Protein AF-A0A3P8W842-F1 (afdb_monomer)

InterPro domains:
  IPR051689 Sterol desaturase/TMEM195-like [PTHR21624] (5-132)
  IPR056853 Alkylglycerol monooxygenase, C-terminal [PF24858] (209-295)

pLDDT: mean 76.66, std 13.04, range [36.16, 93.06]

Foldseek 3Di:
DPQDPVRLVCVVVVNDDCVRQDDPDPVPHDPVVVSCVVVVVVVVVVQQVVCCVPPVDGPAALLRVLLVVLLVLQLCLVCLVVVVVVVVVVVVCCVPPDDDDDDPPDPVVVVCVVVVVVVVVVVVVCVCVQFVVVPPSPSDAVVVVVVVVVLVVVLCVVLVVDPDPVQSVLSRRAASQDDVPADRNHDPVPDDDDPVPDDDDADDDDPVLSVLLVVLSVQLVVLSVVCVVCVVPDDPVLNVLNSVLSNLSSVLSNCSRVLHLCSLVSLLVSLVSVVVCVVVVSDDGPCPPVSNVSSVVSNVCSVVCNVVSVPPD

Nearest PDB structures (foldseek):
  3kaw-assembly1_A  TM=6.710E-01  e=2.078E+00  Pseudomonas aeruginosa
  3kav-assembly1_A  TM=6.683E-01  e=1.982E+00  Pseudomonas aeruginosa
  4zsv-assembly1_A  TM=6.771E-01  e=4.033E+00  Aquifex aeolicus VF5
  4zsz-assembly1_A  TM=6.652E-01  e=5.111E+00  Aquifex aeolicus VF5
  4zsx-assembly1_B  TM=5.146E-01  e=6.792E+00  Aquifex aeolicus VF5

Solvent-accessible surface area (backbone atoms only — not comparable to full-atom values): 18352 Å² total; per-residue (Å²): 130,87,75,52,70,70,57,53,57,31,50,77,71,70,66,62,52,70,84,80,73,61,65,95,48,76,89,69,53,73,64,60,69,71,67,45,47,64,55,53,54,48,52,52,52,46,52,45,51,53,22,34,75,73,70,73,41,70,75,64,53,70,69,56,52,53,50,53,53,46,46,56,54,37,41,51,54,58,56,67,57,48,51,56,51,51,52,51,50,48,52,55,44,48,80,75,62,63,86,73,88,72,60,88,87,40,70,64,46,54,53,50,48,51,53,50,51,52,52,51,49,50,49,54,53,48,50,35,69,69,30,61,50,81,64,80,68,71,54,56,35,73,67,55,49,49,50,47,50,52,50,51,51,48,49,50,59,52,30,69,71,46,86,52,68,70,57,29,56,45,54,68,45,29,26,95,63,43,49,96,93,52,52,61,71,23,66,74,85,78,54,84,76,86,78,85,74,77,76,80,92,77,80,89,77,56,68,70,58,51,53,52,48,52,54,54,48,53,53,48,50,50,52,51,53,51,47,69,74,40,56,88,80,51,55,71,68,56,52,52,50,50,52,51,48,48,54,44,44,55,46,25,48,50,28,53,67,66,68,42,90,62,19,53,63,43,40,46,52,42,44,53,52,50,54,52,38,40,74,71,64,73,50,82,60,98,49,63,84,56,47,59,56,52,45,55,49,46,47,52,53,38,64,59,38,50,70,58,58,71,71,76,116

Secondary structure (DSSP, 8-state):
-PPPHHHHHHHHTT---HHHH--SSGGGS--HHHHHHHHHHHHHHHHHHHHHHHHSS-SS-HHHHHHHHHHHHHHHHHHHHHHHHHHHHHHHHHHHH---PPPTT-HHHHHHHHHHHHHHHHHHHHHHHHSS-TT-S----HHHHHHHHHHHHHHHHHHTT-SSHHHHHHHHHS-TT--TTS-TT--GGGSPP--S-PPP------HHHHHHHHHHHHHHHHHHHHHHHHTTTS-HHHHHHHHHHHHHHHHHHHHHHTT-TTHHHHHHHHHHHHHHHHHTT----S-HHHHHHHHHHHHHHHHHHHHHHTT--

Sequence (313 aa):
MLSSVPTGIRSLFFMLTPNESSFKTVEEVPEYVHQATPYFAGLILLEVLVGLLKSGELVVPISDGITSLSMGIVSKLPFLLIKSLELTAYVFVWDRYHLVELPWDSAWTWWFTFLGVDLGYYWVHRFSHGTNYTHYSIIVSTRELITSIHYYRHLWKRSRTYKAFGNKILTFLNGPSWTPGKPRLGDHTANPKVTGKEVAYNPSWSLFLQVYVVLHFLLVLGTYVHLFETKMMVSQLTVLGMIGYILLTLTSLGFIIDQRPSAAMLEMLRCVVMMTLQNFGHVKSPLPSLTVPMEGGSTILWSIGQHIWTHRS

Structure (mmCIF, N/CA/C/O backbone):
data_AF-A0A3P8W842-F1
#
_entry.id   AF-A0A3P8W842-F1
#
loop_
_atom_site.group_PDB
_atom_site.id
_atom_site.type_symbol
_atom_site.label_atom_id
_atom_site.label_alt_id
_atom_site.label_comp_id
_atom_site.label_asym_id
_atom_site.label_entity_id
_atom_site.label_seq_id
_atom_site.pdbx_PDB_ins_code
_atom_site.Cartn_x
_atom_site.Cartn_y
_atom_site.Cartn_z
_atom_site.occupancy
_atom_site.B_iso_or_equiv
_atom_site.auth_seq_id
_atom_site.auth_comp_id
_atom_site.auth_asym_id
_atom_site.auth_atom_id
_atom_site.pdbx_PDB_model_num
ATOM 1 N N . MET A 1 1 ? -9.613 -11.783 27.093 1.00 41.12 1 MET A N 1
ATOM 2 C CA . MET A 1 1 ? -8.926 -13.048 27.445 1.00 41.12 1 MET A CA 1
ATOM 3 C C . MET A 1 1 ? -7.696 -13.194 26.562 1.00 41.12 1 MET A C 1
ATOM 5 O O . MET A 1 1 ? -7.829 -13.046 25.355 1.00 41.12 1 MET A O 1
ATOM 9 N N . LEU A 1 2 ? -6.516 -13.448 27.133 1.00 45.06 2 LEU A N 1
ATOM 10 C CA . LEU A 1 2 ? -5.338 -13.836 26.348 1.00 45.06 2 LEU A CA 1
ATOM 11 C C . LEU A 1 2 ? -5.619 -15.210 25.726 1.00 45.06 2 LEU A C 1
ATOM 13 O O . LEU A 1 2 ? -5.831 -16.179 26.452 1.00 45.06 2 LEU A O 1
ATOM 17 N N . SER A 1 3 ? -5.679 -15.287 24.396 1.00 59.47 3 SER A N 1
ATOM 18 C CA . SER A 1 3 ? -5.802 -16.558 23.680 1.00 59.47 3 SER A CA 1
ATOM 19 C C . SER A 1 3 ? -4.644 -17.468 24.086 1.00 59.47 3 SER A C 1
ATOM 21 O O . SER A 1 3 ? -3.483 -17.074 23.954 1.00 59.47 3 SER A O 1
ATOM 23 N N . SER A 1 4 ? -4.937 -18.675 24.572 1.00 71.50 4 SER A N 1
ATOM 24 C CA . SER A 1 4 ? -3.883 -19.647 24.859 1.00 71.50 4 SER A CA 1
ATOM 25 C C . SER A 1 4 ? -3.109 -19.966 23.570 1.00 71.50 4 SER A C 1
ATOM 27 O O . SER A 1 4 ? -3.704 -20.009 22.490 1.00 71.50 4 SER A O 1
ATOM 29 N N . VAL A 1 5 ? -1.790 -20.180 23.658 1.00 72.00 5 VAL A N 1
ATOM 30 C CA . VAL A 1 5 ? -0.946 -20.535 22.496 1.00 72.00 5 VAL A CA 1
ATOM 31 C C . VAL A 1 5 ? -1.541 -21.699 21.676 1.00 72.00 5 VAL A C 1
ATOM 33 O O . VAL A 1 5 ? -1.597 -21.585 20.451 1.00 72.00 5 VAL A O 1
ATOM 36 N N . PRO A 1 6 ? -2.090 -22.769 22.294 1.00 80.94 6 PRO A N 1
ATOM 37 C CA . PRO A 1 6 ? -2.785 -23.824 21.552 1.00 80.94 6 PRO A CA 1
ATOM 38 C C . PRO A 1 6 ? -3.988 -23.330 20.738 1.00 80.94 6 PRO A C 1
ATOM 40 O O . PRO A 1 6 ? -4.183 -23.763 19.604 1.00 80.94 6 PRO A O 1
ATOM 43 N N . THR A 1 7 ? -4.791 -22.413 21.286 1.00 81.06 7 THR A N 1
ATOM 44 C CA . THR A 1 7 ? -5.946 -21.826 20.586 1.00 81.06 7 THR A CA 1
ATOM 45 C C . THR A 1 7 ? -5.499 -21.005 19.379 1.00 81.06 7 THR A C 1
ATOM 47 O O . THR A 1 7 ? -6.085 -21.132 18.307 1.00 81.06 7 THR A O 1
ATOM 50 N N . GLY A 1 8 ? -4.445 -20.198 19.528 1.00 82.75 8 GLY A N 1
ATOM 51 C CA . GLY A 1 8 ? -3.919 -19.385 18.431 1.00 82.75 8 GLY A CA 1
ATOM 52 C C . GLY A 1 8 ? -3.278 -20.214 17.315 1.00 82.75 8 GLY A C 1
ATOM 53 O O . GLY A 1 8 ? -3.465 -19.907 16.147 1.00 82.75 8 GLY A O 1
ATOM 54 N N . ILE A 1 9 ? -2.603 -21.323 17.630 1.00 84.00 9 ILE A N 1
ATOM 55 C CA . ILE A 1 9 ? -2.094 -22.235 16.588 1.00 84.00 9 ILE A CA 1
ATOM 56 C C . ILE A 1 9 ? -3.253 -22.916 15.852 1.00 84.00 9 ILE A C 1
ATOM 58 O O . ILE A 1 9 ? -3.255 -22.983 14.626 1.00 84.00 9 ILE A O 1
ATOM 62 N N . ARG A 1 10 ? -4.270 -23.392 16.580 1.00 88.50 10 ARG A N 1
ATOM 63 C CA . ARG A 1 10 ? -5.462 -24.008 15.975 1.00 88.50 10 ARG A CA 1
ATOM 64 C C . ARG A 1 10 ? -6.211 -23.040 15.063 1.00 88.50 10 ARG A C 1
ATOM 66 O O . ARG A 1 10 ? -6.725 -23.468 14.032 1.00 88.50 10 ARG A O 1
ATOM 73 N N . SER A 1 11 ? -6.262 -21.754 15.410 1.00 84.69 11 SER A N 1
ATOM 74 C CA . SER A 1 11 ? -6.938 -20.745 14.591 1.00 84.69 11 SER A CA 1
ATOM 75 C C . SER A 1 11 ? -6.268 -20.547 13.229 1.00 84.69 11 SER A C 1
ATOM 77 O O . SER A 1 11 ? -6.981 -20.413 12.237 1.00 84.69 11 SER A O 1
ATOM 79 N N . LEU A 1 12 ? -4.933 -20.640 13.146 1.00 83.62 12 LEU A N 1
ATOM 80 C CA . LEU A 1 12 ? -4.191 -20.561 11.876 1.00 83.62 12 LEU A CA 1
ATOM 81 C C . LEU A 1 12 ? -4.597 -21.654 10.881 1.00 83.62 12 LEU A C 1
ATOM 83 O O . LEU A 1 12 ? -4.605 -21.420 9.676 1.00 83.62 12 LEU A O 1
ATOM 87 N N . PHE A 1 13 ? -4.942 -22.841 11.382 1.00 87.31 13 PHE A N 1
ATOM 88 C CA . PHE A 1 13 ? -5.330 -23.995 10.569 1.00 87.31 13 PHE A CA 1
ATOM 89 C C . PHE A 1 13 ? -6.847 -24.195 10.488 1.00 87.31 13 PHE A C 1
ATOM 91 O O . PHE A 1 13 ? -7.298 -25.280 10.127 1.00 87.31 13 PHE A O 1
ATOM 98 N N . PHE A 1 14 ? -7.640 -23.177 10.840 1.00 84.44 14 PHE A N 1
ATOM 99 C CA . PHE A 1 14 ? -9.106 -23.253 10.856 1.00 84.44 14 PHE A CA 1
ATOM 100 C C . PHE A 1 14 ? -9.655 -24.406 11.725 1.00 84.44 14 PHE A C 1
ATOM 102 O O . PHE A 1 14 ? -10.720 -24.951 11.457 1.00 84.44 14 PHE A O 1
ATOM 109 N N . MET A 1 15 ? -8.943 -24.777 12.796 1.00 87.00 15 MET A N 1
ATOM 110 C CA . MET A 1 15 ? -9.302 -25.875 13.710 1.00 87.00 15 MET A CA 1
ATOM 111 C C . MET A 1 15 ? -10.080 -25.404 14.953 1.00 87.00 15 MET A C 1
ATOM 113 O O . MET A 1 15 ? -10.095 -26.091 15.982 1.00 87.00 15 MET A O 1
ATOM 117 N N . LEU A 1 16 ? -10.687 -24.217 14.905 1.00 86.00 16 LEU A N 1
ATOM 118 C CA . LEU A 1 16 ? -11.561 -23.717 15.967 1.00 86.00 16 LEU A CA 1
ATOM 119 C C . LEU A 1 16 ? -12.997 -24.168 15.728 1.00 86.00 16 LEU A C 1
ATOM 121 O O . LEU A 1 16 ? -13.499 -24.136 14.607 1.00 86.00 16 LEU A O 1
ATOM 125 N N . THR A 1 17 ? -13.671 -24.571 16.798 1.00 85.44 17 THR A N 1
ATOM 126 C CA . THR A 1 17 ? -15.093 -24.908 16.732 1.00 85.44 17 THR A CA 1
ATOM 127 C C . THR A 1 17 ? -15.953 -23.636 16.715 1.00 85.44 17 THR A C 1
ATOM 129 O O . THR A 1 17 ? -15.520 -22.589 17.213 1.00 85.44 17 THR A O 1
ATOM 132 N N . PRO A 1 18 ? -17.199 -23.693 16.203 1.00 81.75 18 PRO A N 1
ATOM 133 C CA . PRO A 1 18 ? -18.116 -22.551 16.245 1.00 81.75 18 PRO A CA 1
ATOM 134 C C . PRO A 1 18 ? -18.347 -22.021 17.665 1.00 81.75 18 PRO A C 1
ATOM 136 O O . PRO A 1 18 ? -18.453 -20.816 17.860 1.00 81.75 18 PRO A O 1
ATOM 139 N N . ASN A 1 19 ? -18.350 -22.902 18.670 1.00 83.12 19 ASN A N 1
ATOM 140 C CA . ASN A 1 19 ? -18.532 -22.523 20.072 1.00 83.12 19 ASN A CA 1
ATOM 141 C C . ASN A 1 19 ? -17.338 -21.734 20.649 1.00 83.12 19 ASN A C 1
ATOM 143 O O . ASN A 1 19 ? -17.503 -20.979 21.597 1.00 83.12 19 ASN A O 1
ATOM 147 N N . GLU A 1 20 ? -16.137 -21.894 20.081 1.00 81.31 20 GLU A N 1
ATOM 148 C CA . GLU A 1 20 ? -14.923 -21.160 20.482 1.00 81.31 20 GLU A CA 1
ATOM 149 C C . GLU A 1 20 ? -14.740 -19.834 19.720 1.00 81.31 20 GLU A C 1
ATOM 151 O O . GLU A 1 20 ? -13.890 -19.030 20.094 1.00 81.31 20 GLU A O 1
ATOM 156 N N . SER A 1 21 ? -15.489 -19.622 18.633 1.00 80.19 21 SER A N 1
ATOM 157 C CA . SER A 1 21 ? -15.318 -18.491 17.703 1.00 80.19 21 SER A CA 1
ATOM 158 C C . SER A 1 21 ? -16.564 -17.611 17.544 1.00 80.19 21 SER A C 1
ATOM 160 O O . SER A 1 21 ? -16.504 -16.587 16.864 1.00 80.19 21 SER A O 1
ATOM 162 N N . SER A 1 22 ? -17.676 -17.981 18.185 1.00 82.06 22 SER A N 1
ATOM 163 C CA . SER A 1 22 ? -18.921 -17.209 18.196 1.00 82.06 22 SER A CA 1
ATOM 164 C C . SER A 1 22 ? -19.063 -16.448 19.510 1.00 82.06 22 SER A C 1
ATOM 166 O O . SER A 1 22 ? -18.959 -17.036 20.585 1.00 82.06 22 SER A O 1
ATOM 168 N N . PHE A 1 23 ? -19.349 -15.152 19.419 1.00 83.94 23 PHE A N 1
ATOM 169 C CA . PHE A 1 23 ? -19.493 -14.250 20.564 1.00 83.94 23 PHE A CA 1
ATOM 170 C C . PHE A 1 23 ? -20.886 -13.628 20.568 1.00 83.94 23 PHE A C 1
ATOM 172 O O . PHE A 1 23 ? -21.487 -13.454 19.504 1.00 83.94 23 PHE A O 1
ATOM 179 N N . LYS A 1 24 ? -21.420 -13.322 21.755 1.00 80.62 24 LYS A N 1
ATOM 180 C CA . LYS A 1 24 ? -22.773 -12.755 21.871 1.00 80.62 24 LYS A CA 1
ATOM 181 C C . LYS A 1 24 ? -22.782 -11.250 21.651 1.00 80.62 24 LYS A C 1
ATOM 183 O O . LYS A 1 24 ? -23.764 -10.733 21.125 1.00 80.62 24 LYS A O 1
ATOM 188 N N . THR A 1 25 ? -21.717 -10.560 22.044 1.00 83.06 25 THR A N 1
ATOM 189 C CA . THR A 1 25 ? -21.588 -9.110 21.876 1.00 83.06 25 THR A CA 1
ATOM 190 C C . THR A 1 25 ? -20.287 -8.752 21.161 1.00 83.06 25 THR A C 1
ATOM 192 O O . THR A 1 25 ? -19.345 -9.544 21.117 1.00 83.06 25 THR A O 1
ATOM 195 N N . VAL A 1 26 ? -20.237 -7.563 20.552 1.00 80.25 26 VAL A N 1
ATOM 196 C CA . VAL A 1 26 ? -19.084 -7.116 19.749 1.00 80.25 26 VAL A CA 1
ATOM 197 C C . VAL A 1 26 ? -17.855 -6.889 20.630 1.00 80.25 26 VAL A C 1
ATOM 199 O O . VAL A 1 26 ? -16.734 -7.128 20.199 1.00 80.25 26 VAL A O 1
ATOM 202 N N . GLU A 1 27 ? -18.059 -6.494 21.883 1.00 84.88 27 GLU A N 1
ATOM 203 C CA . GLU A 1 27 ? -17.001 -6.234 22.862 1.00 84.88 27 GLU A CA 1
ATOM 204 C C . GLU A 1 27 ? -16.266 -7.515 23.278 1.00 84.88 27 GLU A C 1
ATOM 206 O O . GLU A 1 27 ? -15.113 -7.464 23.705 1.00 84.88 27 GLU A O 1
ATOM 211 N N . GLU A 1 28 ? -16.921 -8.671 23.146 1.00 82.50 28 GLU A N 1
ATOM 212 C CA . GLU A 1 28 ? -16.320 -9.982 23.394 1.00 82.50 28 GLU A CA 1
ATOM 213 C C . GLU A 1 28 ? -15.489 -10.477 22.201 1.00 82.50 28 GLU A C 1
ATOM 215 O O . GLU A 1 28 ? -14.656 -11.371 22.375 1.00 82.50 28 GLU A O 1
ATOM 220 N N . VAL A 1 29 ? -15.689 -9.904 21.004 1.00 83.12 29 VAL A N 1
ATOM 221 C CA . VAL A 1 29 ? -14.983 -10.307 19.784 1.00 83.12 29 VAL A CA 1
ATOM 222 C C . VAL A 1 29 ? -13.508 -9.919 19.905 1.00 83.12 29 VAL A C 1
ATOM 224 O O . VAL A 1 29 ? -13.180 -8.734 19.999 1.00 83.12 29 VAL A O 1
ATOM 227 N N . PRO A 1 30 ? -12.583 -10.892 19.872 1.00 81.50 30 PRO A N 1
ATOM 228 C CA . PRO A 1 30 ? -11.171 -10.587 19.981 1.00 81.50 30 PRO A CA 1
ATOM 229 C C . PRO A 1 30 ? -10.653 -9.826 18.760 1.00 81.50 30 PRO A C 1
ATOM 231 O O . PRO A 1 30 ? -11.083 -10.046 17.627 1.00 81.50 30 PRO A O 1
ATOM 234 N N . GLU A 1 31 ? -9.632 -8.998 18.968 1.00 80.88 31 GLU A N 1
ATOM 235 C CA . GLU A 1 31 ? -8.887 -8.381 17.871 1.00 80.88 31 GLU A CA 1
ATOM 236 C C . GLU A 1 31 ? -8.011 -9.428 17.162 1.00 80.88 31 GLU A C 1
ATOM 238 O O . GLU A 1 31 ? -6.813 -9.568 17.425 1.00 80.88 31 GLU A O 1
ATOM 243 N N . TYR A 1 32 ? -8.609 -10.186 16.241 1.00 78.50 32 TYR A N 1
ATOM 244 C CA . TYR A 1 32 ? -7.947 -11.289 15.534 1.00 78.50 32 TYR A CA 1
ATOM 245 C C . TYR A 1 32 ? -6.662 -10.874 14.816 1.00 78.50 32 TYR A C 1
ATOM 247 O O . TYR A 1 32 ? -5.711 -11.647 14.757 1.00 78.50 32 TYR A O 1
ATOM 255 N N . VAL A 1 33 ? -6.606 -9.644 14.296 1.00 74.31 33 VAL A N 1
ATOM 256 C CA . VAL A 1 33 ? -5.407 -9.113 13.629 1.00 74.31 33 VAL A CA 1
ATOM 257 C C . VAL A 1 33 ? 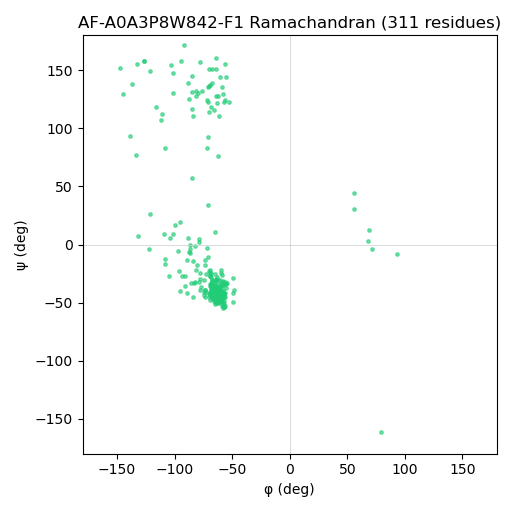-4.238 -9.029 14.611 1.00 74.31 33 VAL A C 1
ATOM 259 O O . VAL A 1 33 ? -3.133 -9.475 14.302 1.00 74.31 33 VAL A O 1
ATOM 262 N N . HIS A 1 34 ? -4.483 -8.513 15.815 1.00 75.75 34 HIS A N 1
ATOM 263 C CA . HIS A 1 34 ? -3.459 -8.385 16.850 1.00 75.75 34 HIS A CA 1
ATOM 264 C C . HIS A 1 34 ? -3.013 -9.765 17.346 1.00 75.75 34 HIS A C 1
ATOM 266 O O . HIS A 1 34 ? -1.820 -10.000 17.522 1.00 75.75 34 HIS A O 1
ATOM 272 N N . GLN A 1 35 ? -3.948 -10.711 17.474 1.00 81.94 35 GLN A N 1
ATOM 273 C CA . GLN A 1 35 ? -3.636 -12.093 17.848 1.00 81.94 35 GLN A CA 1
ATOM 274 C C . GLN A 1 35 ? -2.847 -12.851 16.774 1.00 81.94 35 GLN A C 1
ATOM 276 O O . GLN A 1 35 ? -1.979 -13.648 17.118 1.00 81.94 35 GLN A O 1
ATOM 281 N N . ALA A 1 36 ? -3.116 -12.612 15.488 1.00 81.00 36 ALA A N 1
ATOM 282 C CA . ALA A 1 36 ? -2.451 -13.292 14.374 1.00 81.00 36 ALA A CA 1
ATOM 283 C C . ALA A 1 36 ? -1.041 -12.747 14.083 1.00 81.00 36 ALA A C 1
ATOM 285 O O . ALA A 1 36 ? -0.167 -13.493 13.639 1.00 81.00 36 ALA A O 1
ATOM 286 N N . THR A 1 37 ? -0.805 -11.460 14.357 1.00 81.56 37 THR A N 1
ATOM 287 C CA . THR A 1 37 ? 0.467 -10.760 14.096 1.00 81.56 37 THR A CA 1
ATOM 288 C C . THR A 1 37 ? 1.716 -11.499 14.620 1.00 81.56 37 THR A C 1
ATOM 290 O O . THR A 1 37 ? 2.644 -11.684 13.828 1.00 81.56 37 THR A O 1
ATOM 293 N N . PRO A 1 38 ? 1.790 -11.976 15.884 1.00 84.25 38 PRO A N 1
ATOM 294 C CA . PRO A 1 38 ? 2.973 -12.689 16.379 1.00 84.25 38 PRO A CA 1
ATOM 295 C C . PRO A 1 38 ? 3.229 -14.019 15.658 1.00 84.25 38 PRO A C 1
ATOM 297 O O . PRO A 1 38 ? 4.384 -14.361 15.413 1.00 84.25 38 PRO A O 1
ATOM 300 N N . TYR A 1 39 ? 2.181 -14.755 15.275 1.00 86.12 39 TYR A N 1
ATOM 301 C CA . TYR A 1 39 ? 2.332 -16.004 14.524 1.00 86.12 39 TYR A CA 1
ATOM 302 C C . TYR A 1 39 ? 2.837 -15.746 13.107 1.00 86.12 39 TYR A C 1
ATOM 304 O O . TYR A 1 39 ? 3.733 -16.442 12.641 1.00 86.12 39 TYR A O 1
ATOM 312 N N . PHE A 1 40 ? 2.308 -14.717 12.442 1.00 82.94 40 PHE A N 1
ATOM 313 C CA . PHE A 1 40 ? 2.775 -14.303 11.122 1.00 82.94 40 PHE A CA 1
ATOM 314 C C . PHE A 1 40 ? 4.254 -13.890 11.150 1.00 82.94 40 PHE A C 1
ATOM 316 O O . PHE A 1 40 ? 5.047 -14.389 10.354 1.00 82.94 40 PHE A O 1
ATOM 323 N N . ALA A 1 41 ? 4.652 -13.056 12.116 1.00 83.31 41 ALA A N 1
ATOM 324 C CA . ALA A 1 41 ? 6.052 -12.677 12.310 1.00 83.31 41 ALA A CA 1
ATOM 325 C C . ALA A 1 41 ? 6.940 -13.894 12.626 1.00 83.31 41 ALA A C 1
ATOM 327 O O . ALA A 1 41 ? 8.033 -14.021 12.078 1.00 83.31 41 ALA A O 1
ATOM 328 N N . GLY A 1 42 ? 6.455 -14.817 13.461 1.00 86.69 42 GLY A N 1
ATOM 329 C CA . GLY A 1 42 ? 7.149 -16.062 13.782 1.00 86.69 42 GLY A CA 1
ATOM 330 C C . GLY A 1 42 ? 7.364 -16.961 12.563 1.00 86.69 42 GLY A C 1
ATOM 331 O O . GLY A 1 42 ? 8.452 -17.502 12.399 1.00 86.69 42 GLY A O 1
ATOM 332 N N . LEU A 1 43 ? 6.369 -17.083 11.680 1.00 87.81 43 LEU A N 1
ATOM 333 C CA . LEU A 1 43 ? 6.481 -17.858 10.441 1.00 87.81 43 LEU A CA 1
ATOM 334 C C . LEU A 1 43 ? 7.465 -17.229 9.448 1.00 87.81 43 LEU A C 1
ATOM 336 O O . LEU A 1 43 ? 8.244 -17.963 8.849 1.00 87.81 43 LEU A O 1
ATOM 340 N N . ILE A 1 44 ? 7.497 -15.897 9.330 1.00 84.19 44 ILE A N 1
ATOM 341 C CA . ILE A 1 44 ? 8.516 -15.196 8.529 1.00 84.19 44 ILE A CA 1
ATOM 342 C C . ILE A 1 44 ? 9.919 -15.486 9.077 1.00 84.19 44 ILE A C 1
ATOM 344 O O . ILE A 1 44 ? 10.826 -15.831 8.323 1.00 84.19 44 ILE A O 1
ATOM 348 N N . LEU A 1 45 ? 10.112 -15.376 10.396 1.00 85.75 45 LEU A N 1
ATOM 349 C CA . LEU A 1 45 ? 11.402 -15.678 11.024 1.00 85.75 45 LEU A CA 1
ATOM 350 C C . LEU A 1 45 ? 11.799 -17.144 10.830 1.00 85.75 45 LEU A C 1
ATOM 352 O O . LEU A 1 45 ? 12.966 -17.432 10.570 1.00 85.75 45 LEU A O 1
ATOM 356 N N . LEU A 1 46 ? 10.835 -18.061 10.931 1.00 87.88 46 LEU A N 1
ATOM 357 C CA . LEU A 1 46 ? 11.050 -19.482 10.691 1.00 87.88 46 LEU A CA 1
ATOM 358 C C . LEU A 1 46 ? 11.467 -19.745 9.241 1.00 87.88 46 LEU A C 1
ATOM 360 O O . LEU A 1 46 ? 12.412 -20.494 9.022 1.00 87.88 46 LEU A O 1
ATOM 364 N N . GLU A 1 47 ? 10.809 -19.122 8.263 1.00 85.50 47 GLU A N 1
ATOM 365 C CA . GLU A 1 47 ? 11.161 -19.230 6.843 1.00 85.50 47 GLU A CA 1
ATOM 366 C C . GLU A 1 47 ? 12.588 -18.736 6.580 1.00 85.50 47 GLU A C 1
ATOM 368 O O . GLU A 1 47 ? 13.378 -19.435 5.942 1.00 85.50 47 GLU A O 1
ATOM 373 N N . VAL A 1 48 ? 12.955 -17.580 7.143 1.00 83.31 48 VAL A N 1
ATOM 374 C CA . VAL A 1 48 ? 14.317 -17.034 7.049 1.00 83.31 48 VAL A CA 1
ATOM 375 C C . VAL A 1 48 ? 15.333 -17.983 7.688 1.00 83.31 48 VAL A C 1
ATOM 377 O O . VAL A 1 48 ? 16.362 -18.274 7.083 1.00 83.31 48 VAL A O 1
ATOM 380 N N . LEU A 1 49 ? 15.048 -18.505 8.883 1.00 86.12 49 LEU A N 1
ATOM 381 C CA . LEU A 1 49 ? 15.946 -19.400 9.612 1.00 86.12 49 LEU A CA 1
ATOM 382 C C . LEU A 1 49 ? 16.130 -20.735 8.882 1.00 86.12 49 LEU A C 1
ATOM 384 O O . LEU A 1 49 ? 17.261 -21.169 8.680 1.00 86.12 49 LEU A O 1
ATOM 388 N N . VAL A 1 50 ? 15.042 -21.375 8.447 1.00 87.25 50 VAL A N 1
ATOM 389 C CA . VAL A 1 50 ? 15.088 -22.631 7.679 1.00 87.25 50 VAL A CA 1
ATOM 390 C C . VAL A 1 50 ? 15.813 -22.423 6.353 1.00 87.25 50 VAL A C 1
ATOM 392 O O . VAL A 1 50 ? 16.604 -23.275 5.947 1.00 87.25 50 VAL A O 1
ATOM 395 N N . GLY A 1 51 ? 15.588 -21.283 5.703 1.00 83.06 51 GLY A N 1
ATOM 396 C CA . GLY A 1 51 ? 16.307 -20.887 4.503 1.00 83.06 51 GLY A CA 1
ATOM 397 C C . GLY A 1 51 ? 17.812 -20.798 4.720 1.00 83.06 51 GLY A C 1
ATOM 398 O O . GLY A 1 51 ? 18.576 -21.487 4.048 1.00 83.06 51 GLY A O 1
ATOM 399 N N . LEU A 1 52 ? 18.238 -20.044 5.732 1.00 82.88 52 LEU A N 1
ATOM 400 C CA . LEU A 1 52 ? 19.651 -19.917 6.090 1.00 82.88 52 LEU A CA 1
ATOM 401 C C . LEU A 1 52 ? 20.283 -21.271 6.437 1.00 82.88 52 LEU A C 1
ATOM 403 O O . LEU A 1 52 ? 21.400 -21.547 6.008 1.00 82.88 52 LEU A O 1
ATOM 407 N N . LEU A 1 53 ? 19.570 -22.140 7.159 1.00 86.69 53 LEU A N 1
ATOM 408 C CA . LEU A 1 53 ? 20.070 -23.472 7.513 1.00 86.69 53 LEU A CA 1
ATOM 409 C C . LEU A 1 53 ? 20.195 -24.413 6.308 1.00 86.69 53 LEU A C 1
ATOM 411 O O . LEU A 1 53 ? 21.082 -25.264 6.298 1.00 86.69 53 LEU A O 1
ATOM 415 N N . LYS A 1 54 ? 19.308 -24.304 5.312 1.00 83.69 54 LYS A N 1
ATOM 416 C CA . LYS A 1 54 ? 19.265 -25.229 4.170 1.00 83.69 54 LYS A CA 1
ATOM 417 C C . LYS A 1 54 ? 20.157 -24.792 3.009 1.00 83.69 54 LYS A C 1
ATOM 419 O O . LYS A 1 54 ? 20.793 -25.645 2.396 1.00 83.69 54 LYS A O 1
ATOM 424 N N . SER A 1 55 ? 20.173 -23.502 2.680 1.00 75.38 55 SER A N 1
ATOM 425 C CA . SER A 1 55 ? 20.907 -22.957 1.527 1.00 75.38 55 SER A CA 1
ATOM 426 C C . SER A 1 55 ? 22.140 -22.137 1.900 1.00 75.38 55 SER A C 1
ATOM 428 O O . SER A 1 55 ? 22.928 -21.833 1.013 1.00 75.38 55 SER A O 1
ATOM 430 N N . GLY A 1 56 ? 22.323 -21.754 3.170 1.00 70.81 56 GLY A N 1
ATOM 431 C CA . GLY A 1 56 ? 23.385 -20.820 3.580 1.00 70.81 56 GLY A CA 1
ATOM 432 C C . GLY A 1 56 ? 23.150 -19.368 3.135 1.00 70.81 56 GLY A C 1
ATOM 433 O O . GLY A 1 56 ? 23.905 -18.476 3.509 1.00 70.81 56 GLY A O 1
ATOM 434 N N . GLU A 1 57 ? 22.082 -19.126 2.376 1.00 70.56 57 GLU A N 1
ATOM 435 C CA . GLU A 1 57 ? 21.668 -17.833 1.839 1.00 70.56 57 GLU A CA 1
ATOM 436 C C . GLU A 1 57 ? 20.214 -17.536 2.225 1.00 70.56 57 GLU A C 1
ATOM 438 O O . GLU A 1 57 ? 19.431 -18.445 2.523 1.00 70.56 57 GLU A O 1
ATOM 443 N N . LEU A 1 58 ? 19.850 -16.251 2.217 1.00 66.94 58 LEU A N 1
ATOM 444 C CA . LEU A 1 58 ? 18.472 -15.812 2.421 1.00 66.94 58 LEU A CA 1
ATOM 445 C C . LEU A 1 58 ? 17.588 -16.337 1.280 1.00 66.94 58 LEU A C 1
ATOM 447 O O . LEU A 1 58 ? 17.818 -16.008 0.120 1.00 66.94 58 LEU A O 1
ATOM 451 N N . VAL A 1 59 ? 16.548 -17.105 1.619 1.00 69.31 59 VAL A N 1
ATOM 452 C CA . VAL A 1 59 ? 15.571 -17.631 0.642 1.00 69.31 59 VAL A CA 1
ATOM 453 C C . VAL A 1 59 ? 14.785 -16.511 -0.042 1.00 69.31 59 VAL A C 1
ATOM 455 O O . VAL A 1 59 ? 14.406 -16.651 -1.202 1.00 69.31 59 VAL A O 1
ATOM 458 N N . VAL A 1 60 ? 14.572 -15.392 0.656 1.00 73.56 60 VAL A N 1
ATOM 459 C CA . VAL A 1 60 ? 13.857 -14.222 0.139 1.00 73.56 60 VAL A CA 1
ATOM 460 C C . VAL A 1 60 ? 14.821 -13.033 0.076 1.00 73.56 60 VAL A C 1
ATOM 462 O O . VAL A 1 60 ? 15.326 -12.610 1.123 1.00 73.56 60 VAL A O 1
ATOM 465 N N . PRO A 1 61 ? 15.083 -12.464 -1.116 1.00 81.31 61 PRO A N 1
ATOM 466 C CA . PRO A 1 61 ? 15.841 -11.227 -1.244 1.00 81.31 61 PRO A CA 1
ATOM 467 C C . PRO A 1 61 ? 15.217 -10.101 -0.413 1.00 81.31 61 PRO A C 1
ATOM 469 O O . PRO A 1 61 ? 13.996 -9.967 -0.333 1.00 81.31 61 PRO A O 1
ATOM 472 N N . ILE A 1 62 ? 16.050 -9.232 0.168 1.00 81.94 62 ILE A N 1
ATOM 473 C CA . ILE A 1 62 ? 15.574 -8.081 0.960 1.00 81.94 62 ILE A CA 1
ATOM 474 C C . ILE A 1 62 ? 14.611 -7.206 0.136 1.00 81.94 62 ILE A C 1
ATOM 476 O O . ILE A 1 62 ? 13.611 -6.725 0.666 1.00 81.94 62 ILE A O 1
ATOM 480 N N . SER A 1 63 ? 14.877 -7.042 -1.166 1.00 83.06 63 SER A N 1
ATOM 481 C CA . SER A 1 63 ? 13.997 -6.328 -2.101 1.00 83.06 63 SER A CA 1
ATOM 482 C C . SER A 1 63 ? 12.586 -6.909 -2.130 1.00 83.06 63 SER A C 1
ATOM 484 O O . SER A 1 63 ? 11.610 -6.159 -2.114 1.00 83.06 63 SER A O 1
ATOM 486 N N . ASP A 1 64 ? 12.475 -8.233 -2.126 1.00 82.62 64 ASP A N 1
ATOM 487 C CA . ASP A 1 64 ? 11.215 -8.954 -2.270 1.00 82.62 64 ASP A CA 1
ATOM 488 C C . ASP A 1 64 ? 10.440 -8.939 -0.957 1.00 82.62 64 ASP A C 1
ATOM 490 O O . ASP A 1 64 ? 9.229 -8.715 -0.961 1.00 82.62 64 ASP A O 1
ATOM 494 N N . GLY A 1 65 ? 11.138 -9.072 0.176 1.00 83.19 65 GLY A N 1
ATOM 495 C CA . GLY A 1 65 ? 10.547 -8.919 1.505 1.00 83.19 65 GLY A CA 1
ATOM 496 C C . GLY A 1 65 ? 9.969 -7.518 1.715 1.00 83.19 65 GLY A C 1
ATOM 497 O O . GLY A 1 65 ? 8.800 -7.371 2.080 1.00 83.19 65 GLY A O 1
ATOM 498 N N . ILE A 1 66 ? 10.752 -6.476 1.410 1.00 86.19 66 ILE A N 1
ATOM 499 C CA . ILE A 1 66 ? 10.304 -5.079 1.505 1.00 86.19 66 ILE A CA 1
ATOM 500 C C . ILE A 1 66 ? 9.146 -4.819 0.547 1.00 86.19 66 ILE A C 1
ATOM 502 O O . ILE A 1 66 ? 8.144 -4.234 0.956 1.00 86.19 66 ILE A O 1
ATOM 506 N N . THR A 1 67 ? 9.233 -5.279 -0.702 1.00 85.44 67 THR A N 1
ATOM 507 C CA . THR A 1 67 ? 8.157 -5.103 -1.687 1.00 85.44 67 THR A CA 1
ATOM 508 C C . THR A 1 67 ? 6.877 -5.797 -1.229 1.00 85.44 67 THR A C 1
ATOM 510 O O . THR A 1 67 ? 5.813 -5.184 -1.253 1.00 85.44 67 THR A O 1
ATOM 513 N N . SER A 1 68 ? 6.963 -7.030 -0.732 1.00 84.31 68 SER A N 1
ATOM 514 C CA . SER A 1 68 ? 5.803 -7.805 -0.275 1.00 84.31 68 SER A CA 1
ATOM 515 C C . SER A 1 68 ? 5.118 -7.165 0.932 1.00 84.31 68 SER A C 1
ATOM 517 O O . SER A 1 68 ? 3.897 -6.994 0.940 1.00 84.31 68 SER A O 1
ATOM 519 N N . LEU A 1 69 ? 5.887 -6.732 1.932 1.00 85.00 69 LEU A N 1
ATOM 520 C CA . LEU A 1 69 ? 5.335 -6.021 3.087 1.00 85.00 69 LEU A CA 1
ATOM 521 C C . LEU A 1 69 ? 4.766 -4.653 2.692 1.00 85.00 69 LEU A C 1
ATOM 523 O O . LEU A 1 69 ? 3.698 -4.271 3.171 1.00 85.00 69 LEU A O 1
ATOM 527 N N . SER A 1 70 ? 5.428 -3.943 1.773 1.00 86.38 70 SER A N 1
ATOM 528 C CA . SER A 1 70 ? 4.916 -2.694 1.198 1.00 86.38 70 SER A CA 1
ATOM 529 C C . SER A 1 70 ? 3.556 -2.920 0.543 1.00 86.38 70 SER A C 1
ATOM 531 O O . SER A 1 70 ? 2.626 -2.173 0.824 1.00 86.38 70 SER A O 1
ATOM 533 N N . MET A 1 71 ? 3.393 -3.979 -0.258 1.00 81.44 71 MET A N 1
ATOM 534 C CA . MET A 1 71 ? 2.100 -4.346 -0.854 1.00 81.44 71 MET A CA 1
ATOM 535 C C . MET A 1 71 ? 1.029 -4.586 0.215 1.00 81.44 71 MET A C 1
ATOM 537 O O . MET A 1 71 ? -0.099 -4.115 0.067 1.00 81.44 71 MET A O 1
ATOM 541 N N . GLY A 1 72 ? 1.388 -5.254 1.315 1.00 81.81 72 GLY A N 1
ATOM 542 C CA . GLY A 1 72 ? 0.517 -5.422 2.477 1.00 81.81 72 GLY A CA 1
ATOM 543 C C . GLY A 1 72 ? 0.047 -4.083 3.049 1.00 81.81 72 GLY A C 1
ATOM 544 O O . GLY A 1 72 ? -1.160 -3.868 3.175 1.00 81.81 72 GLY A O 1
ATOM 545 N N . ILE A 1 73 ? 0.976 -3.157 3.308 1.00 85.12 73 ILE A N 1
ATOM 546 C CA . ILE A 1 73 ? 0.678 -1.795 3.780 1.00 85.12 73 ILE A CA 1
ATOM 547 C C . ILE A 1 73 ? -0.255 -1.081 2.800 1.00 85.12 73 ILE A C 1
ATOM 549 O O . ILE A 1 73 ? -1.328 -0.618 3.195 1.00 85.12 73 ILE A O 1
ATOM 553 N N . VAL A 1 74 ? 0.111 -1.017 1.514 1.00 84.00 74 VAL A N 1
ATOM 554 C CA . VAL A 1 74 ? -0.662 -0.236 0.543 1.00 84.00 74 VAL A CA 1
ATOM 555 C C . VAL A 1 74 ? -2.046 -0.836 0.295 1.00 84.00 74 VAL A C 1
ATOM 557 O O . VAL A 1 74 ? -2.999 -0.083 0.126 1.00 84.00 74 VAL A O 1
ATOM 560 N N . SER A 1 75 ? -2.221 -2.157 0.396 1.00 77.62 75 SER A N 1
ATOM 561 C CA . SER A 1 75 ? -3.546 -2.788 0.287 1.00 77.62 75 SER A CA 1
ATOM 562 C C . SER A 1 75 ? -4.546 -2.305 1.347 1.00 77.62 75 SER A C 1
ATOM 564 O O . SER A 1 75 ? -5.752 -2.358 1.122 1.00 77.62 75 SER A O 1
ATOM 566 N N . LYS A 1 76 ? -4.072 -1.813 2.501 1.00 80.88 76 LYS A N 1
ATOM 567 C CA . LYS A 1 76 ? -4.923 -1.378 3.619 1.00 80.88 76 LYS A CA 1
ATOM 568 C C . LYS A 1 76 ? -5.238 0.117 3.603 1.00 80.88 76 LYS A C 1
ATOM 570 O O . LYS A 1 76 ? -6.296 0.508 4.091 1.00 80.88 76 LYS A O 1
ATOM 575 N N . LEU A 1 77 ? -4.374 0.949 3.018 1.00 82.38 77 LEU A N 1
ATOM 576 C CA . LEU A 1 77 ? -4.542 2.412 3.016 1.00 82.38 77 LEU A CA 1
ATOM 577 C C . LEU A 1 77 ? -5.843 2.894 2.342 1.00 82.38 77 LEU A C 1
ATOM 579 O O . LEU A 1 77 ? -6.490 3.778 2.902 1.00 82.38 77 LEU A O 1
ATOM 583 N N . PRO A 1 78 ? -6.296 2.332 1.201 1.00 76.00 78 PRO A N 1
ATOM 584 C CA . PRO A 1 78 ? -7.536 2.766 0.567 1.00 76.00 78 PRO A CA 1
ATOM 585 C C . PRO A 1 78 ? -8.760 2.553 1.451 1.00 76.00 78 PRO A C 1
ATOM 587 O O . PRO A 1 78 ? -9.662 3.383 1.436 1.00 76.00 78 PRO A O 1
ATOM 590 N N . PHE A 1 79 ? -8.778 1.493 2.264 1.00 74.69 79 PHE A N 1
ATOM 591 C CA . PHE A 1 79 ? -9.882 1.242 3.188 1.00 74.69 79 PHE A CA 1
ATOM 592 C C . PHE A 1 79 ? -10.008 2.340 4.247 1.00 74.69 79 PHE A C 1
ATOM 594 O O . PHE A 1 79 ? -11.126 2.644 4.644 1.00 74.69 79 PHE A O 1
ATOM 601 N N . LEU A 1 80 ? -8.907 2.985 4.652 1.00 74.88 80 LEU A N 1
ATOM 602 C CA . LEU A 1 80 ? -8.960 4.120 5.581 1.00 74.88 80 LEU A CA 1
ATOM 603 C C . LEU A 1 80 ? -9.691 5.329 4.981 1.00 74.88 80 LEU A C 1
ATOM 605 O O . LEU A 1 80 ? -10.412 6.018 5.692 1.00 74.88 80 LEU A O 1
ATOM 609 N N . LEU A 1 81 ? -9.529 5.578 3.678 1.00 72.69 81 LEU A N 1
ATOM 610 C CA . LEU A 1 81 ? -10.174 6.702 2.989 1.00 72.69 81 LEU A CA 1
ATOM 611 C C . LEU A 1 81 ? -11.601 6.363 2.556 1.00 72.69 81 LEU A C 1
ATOM 613 O O . LEU A 1 81 ? -12.528 7.149 2.746 1.00 72.69 81 LEU A O 1
ATOM 617 N N . ILE A 1 82 ? -11.777 5.177 1.976 1.00 74.44 82 ILE A N 1
ATOM 618 C CA . ILE A 1 82 ? -13.052 4.738 1.415 1.00 74.44 82 ILE A CA 1
ATOM 619 C C . ILE A 1 82 ? -14.070 4.522 2.522 1.00 74.44 82 ILE A C 1
ATOM 621 O O . ILE A 1 82 ? -15.207 4.925 2.334 1.00 74.44 82 ILE A O 1
ATOM 625 N N . LYS A 1 83 ? -13.693 3.973 3.685 1.00 70.75 83 LYS A N 1
ATOM 626 C CA . LYS A 1 83 ? -14.658 3.744 4.771 1.00 70.75 83 LYS A CA 1
ATOM 627 C C . LYS A 1 83 ? -15.264 5.042 5.307 1.00 70.75 83 LYS A C 1
ATOM 629 O O . LYS A 1 83 ? -16.462 5.076 5.567 1.00 70.75 83 LYS A O 1
ATOM 634 N N . SER A 1 84 ? -14.482 6.120 5.390 1.00 70.50 84 SER A N 1
ATOM 635 C CA . SER A 1 84 ? -14.995 7.445 5.764 1.00 70.50 84 SER A CA 1
ATOM 636 C C . SER A 1 84 ? -15.970 7.998 4.720 1.00 70.50 84 SER A C 1
ATOM 638 O O . SER A 1 84 ? -17.032 8.513 5.072 1.00 70.50 84 SER A O 1
ATOM 640 N N . LEU A 1 85 ? -15.634 7.872 3.431 1.00 76.56 85 LEU A N 1
ATOM 641 C CA . LEU A 1 85 ? -16.508 8.303 2.336 1.00 76.56 85 LEU A CA 1
ATOM 642 C C . LEU A 1 85 ? -17.782 7.456 2.256 1.00 76.56 85 LEU A C 1
ATOM 644 O O . LEU A 1 85 ? -18.860 8.009 2.081 1.00 76.56 85 LEU A O 1
ATOM 648 N N . GLU A 1 86 ? -17.664 6.141 2.417 1.00 80.06 86 GLU A N 1
ATOM 649 C CA . GLU A 1 86 ? -18.760 5.170 2.424 1.00 80.06 86 GLU A CA 1
ATOM 650 C C . GLU A 1 86 ? -19.745 5.480 3.549 1.00 80.06 86 GLU A C 1
ATOM 652 O O . GLU A 1 86 ? -20.937 5.600 3.289 1.00 80.06 86 GLU A O 1
ATOM 657 N N . LEU A 1 87 ? -19.251 5.699 4.772 1.00 79.38 87 LEU A N 1
ATOM 658 C CA . LEU A 1 87 ? -20.096 6.060 5.908 1.00 79.38 87 LEU A CA 1
ATOM 659 C C . LEU A 1 87 ? -20.774 7.419 5.700 1.00 79.38 87 LEU A C 1
ATOM 661 O O . LEU A 1 87 ? -21.969 7.555 5.939 1.00 79.38 87 LEU A O 1
ATOM 665 N N . THR A 1 88 ? -20.036 8.419 5.214 1.00 82.44 88 THR A N 1
ATOM 666 C CA . THR A 1 88 ? -20.597 9.754 4.951 1.00 82.44 88 THR A CA 1
ATOM 667 C C . THR A 1 88 ? -21.664 9.701 3.858 1.00 82.44 88 THR A C 1
ATOM 669 O O . THR A 1 88 ? -22.724 10.307 3.994 1.00 82.44 88 THR A O 1
ATOM 672 N N . ALA A 1 89 ? -21.406 8.958 2.779 1.00 86.31 89 ALA A N 1
ATOM 673 C CA . ALA A 1 89 ? -22.362 8.749 1.700 1.00 86.31 89 ALA A CA 1
ATOM 674 C C . ALA A 1 89 ? -23.595 7.988 2.195 1.00 86.31 89 ALA A C 1
ATOM 676 O O . ALA A 1 89 ? -24.710 8.372 1.855 1.00 86.31 89 ALA A O 1
ATOM 677 N N . TYR A 1 90 ? -23.403 6.962 3.029 1.00 86.69 90 TYR A N 1
ATOM 678 C CA . TYR A 1 90 ? -24.492 6.227 3.659 1.00 86.69 90 TYR A CA 1
ATOM 679 C C . TYR A 1 90 ? -25.384 7.158 4.482 1.00 86.69 90 TYR A C 1
ATOM 681 O O . TYR A 1 90 ? -26.582 7.203 4.228 1.00 86.69 90 TYR A O 1
ATOM 689 N N . VAL A 1 91 ? -24.812 7.955 5.393 1.00 89.00 91 VAL A N 1
ATOM 690 C CA . VAL A 1 91 ? -25.573 8.909 6.221 1.00 89.00 91 VAL A CA 1
ATOM 691 C C . VAL A 1 91 ? -26.291 9.942 5.352 1.00 89.00 91 VAL A C 1
ATOM 693 O O . VAL A 1 91 ? -27.476 10.183 5.537 1.00 89.00 91 VAL A O 1
ATOM 696 N N . PHE A 1 92 ? -25.620 10.504 4.343 1.00 92.31 92 PHE A N 1
ATOM 697 C CA . PHE A 1 92 ? -26.236 11.469 3.428 1.00 92.31 92 PHE A CA 1
ATOM 698 C C . PHE A 1 92 ? -27.438 10.889 2.671 1.00 92.31 92 PHE A C 1
ATOM 700 O O . PHE A 1 92 ? -28.452 11.568 2.494 1.00 92.31 92 PHE A O 1
ATOM 707 N N . VAL A 1 93 ? -27.314 9.650 2.186 1.00 92.44 93 VAL A N 1
ATOM 708 C CA . VAL A 1 93 ? -28.398 8.961 1.479 1.00 92.44 93 VAL A CA 1
ATOM 709 C C . VAL A 1 93 ? -29.514 8.600 2.449 1.00 92.44 93 VAL A C 1
ATOM 711 O O . VAL A 1 93 ? -30.677 8.810 2.119 1.00 92.44 93 VAL A O 1
ATOM 714 N N . TRP A 1 94 ? -29.168 8.116 3.639 1.00 90.31 94 TRP A N 1
ATOM 715 C CA . TRP A 1 94 ? -30.119 7.798 4.694 1.00 90.31 94 TRP A CA 1
ATOM 716 C C . TRP A 1 94 ? -30.953 9.027 5.064 1.00 90.31 94 TRP A C 1
ATOM 718 O O . TRP A 1 94 ? -32.167 9.006 4.903 1.00 90.31 94 TRP A O 1
ATOM 728 N N . ASP A 1 95 ? -30.325 10.145 5.417 1.00 92.31 95 ASP A N 1
ATOM 729 C CA . ASP A 1 95 ? -31.032 11.340 5.892 1.00 92.31 95 ASP A CA 1
ATOM 730 C C . ASP A 1 95 ? -31.950 11.978 4.837 1.00 92.31 95 ASP A C 1
ATOM 732 O O . ASP A 1 95 ? -32.953 12.597 5.188 1.00 92.31 95 ASP A O 1
ATOM 736 N N . ARG A 1 96 ? -31.628 11.857 3.539 1.00 92.94 96 ARG A N 1
ATOM 737 C CA . ARG A 1 96 ? -32.396 12.518 2.463 1.00 92.94 96 ARG A CA 1
ATOM 738 C C . ARG A 1 96 ? -33.299 11.609 1.639 1.00 92.94 96 ARG A C 1
ATOM 740 O O . ARG A 1 96 ? -34.248 12.111 1.043 1.00 92.94 96 ARG A O 1
ATOM 747 N N . TYR A 1 97 ? -32.967 10.328 1.526 1.00 92.00 97 TYR A N 1
ATOM 748 C CA . TYR A 1 97 ? -33.575 9.419 0.552 1.00 92.00 97 TYR A CA 1
ATOM 749 C C . TYR A 1 97 ? -34.029 8.086 1.159 1.00 92.00 97 TYR A C 1
ATOM 751 O O . TYR A 1 97 ? -34.439 7.205 0.399 1.00 92.00 97 TYR A O 1
ATOM 759 N N . HIS A 1 98 ? -33.986 7.901 2.486 1.00 90.38 98 HIS A N 1
ATOM 760 C CA . HIS A 1 98 ? -34.649 6.739 3.080 1.00 90.38 98 HIS A CA 1
ATOM 761 C C . HIS A 1 98 ? -36.158 6.823 2.794 1.00 90.38 98 HIS A C 1
ATOM 763 O O . HIS A 1 98 ? -36.798 7.851 3.000 1.00 90.38 98 HIS A O 1
ATOM 769 N N . LEU A 1 99 ? -36.717 5.749 2.236 1.00 89.50 99 LEU A N 1
ATOM 770 C CA . LEU A 1 99 ? -38.133 5.695 1.854 1.00 89.50 99 LEU A CA 1
ATOM 771 C C . LEU A 1 99 ? -38.985 5.053 2.947 1.00 89.50 99 LEU A C 1
ATOM 773 O O . LEU A 1 99 ? -40.115 5.466 3.186 1.00 89.50 99 LEU A O 1
ATOM 777 N N . VAL A 1 100 ? -38.451 4.000 3.563 1.00 88.62 100 VAL A N 1
ATOM 778 C CA . VAL A 1 100 ? -39.135 3.179 4.557 1.00 88.62 100 VAL A CA 1
ATOM 779 C C . VAL A 1 100 ? -38.107 2.734 5.583 1.00 88.62 100 VAL A C 1
ATOM 781 O O . VAL A 1 100 ? -37.060 2.196 5.220 1.00 88.62 100 VAL A O 1
ATOM 784 N N . GLU A 1 101 ? -38.424 2.930 6.856 1.00 88.50 101 GLU A N 1
ATOM 785 C CA . GLU A 1 101 ? -37.664 2.353 7.956 1.00 88.50 101 GLU A CA 1
ATOM 786 C C . GLU A 1 101 ? -38.166 0.934 8.213 1.00 88.50 101 GLU A C 1
ATOM 788 O O . GLU A 1 101 ? -39.334 0.709 8.536 1.00 88.50 101 GLU A O 1
ATOM 793 N N . LEU A 1 102 ? -37.285 -0.045 8.013 1.00 87.19 102 LEU A N 1
ATOM 794 C CA . LEU A 1 102 ? -37.609 -1.440 8.268 1.00 87.19 102 LEU A CA 1
ATOM 795 C C . LEU A 1 102 ? -37.373 -1.762 9.755 1.00 87.19 102 LEU A C 1
ATOM 797 O O . LEU A 1 102 ? -36.297 -1.452 10.273 1.00 87.19 102 LEU A O 1
ATOM 801 N N . PRO A 1 103 ? -38.333 -2.405 10.446 1.00 89.31 103 PRO A N 1
ATOM 802 C CA . PRO A 1 103 ? -38.192 -2.758 11.855 1.00 89.31 103 PRO A CA 1
ATOM 803 C C . PRO A 1 103 ? -37.049 -3.760 12.057 1.00 89.31 10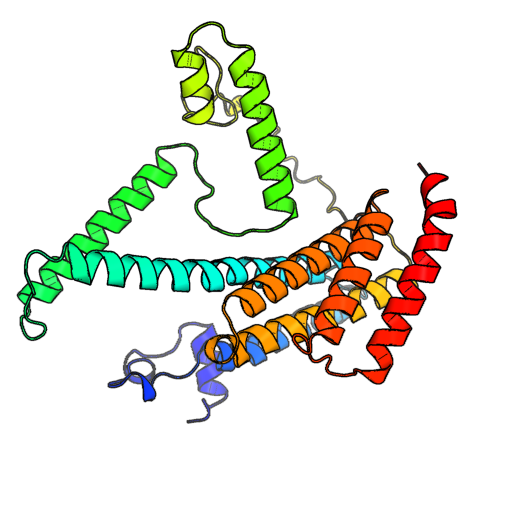3 PRO A C 1
ATOM 805 O O . PRO A 1 103 ? -36.992 -4.796 11.387 1.00 89.31 103 PRO A O 1
ATOM 808 N N . TRP A 1 104 ? -36.131 -3.453 12.975 1.00 84.31 104 TRP A N 1
ATOM 809 C CA . TRP A 1 104 ? -34.919 -4.244 13.232 1.00 84.31 104 TRP A CA 1
ATOM 810 C C . TRP A 1 104 ? -35.208 -5.605 13.890 1.00 84.31 104 TRP A C 1
ATOM 812 O O . TRP A 1 104 ? -34.415 -6.540 13.767 1.00 84.31 104 TRP A O 1
ATOM 822 N N . ASP A 1 105 ? -36.348 -5.726 14.565 1.00 88.56 105 ASP A N 1
ATOM 823 C CA . ASP A 1 105 ? -36.833 -6.908 15.280 1.00 88.56 105 ASP A CA 1
ATOM 824 C C . ASP A 1 105 ? -37.629 -7.879 14.387 1.00 88.56 105 ASP A C 1
ATOM 826 O O . ASP A 1 105 ? -37.961 -8.990 14.801 1.00 88.56 105 ASP A O 1
ATOM 830 N N . SER A 1 106 ? -37.900 -7.508 13.133 1.00 90.38 106 SER A N 1
ATOM 831 C CA . SER A 1 106 ? -38.600 -8.367 12.179 1.00 90.38 106 SER A CA 1
ATOM 832 C C . SER A 1 106 ? -37.642 -9.281 11.418 1.00 90.38 106 SER A C 1
ATOM 834 O O . SER A 1 106 ? -36.736 -8.826 10.718 1.00 90.38 106 SER A O 1
ATOM 836 N N . ALA A 1 107 ? -37.898 -10.592 11.452 1.00 91.50 107 ALA A N 1
ATOM 837 C CA . ALA A 1 107 ? -37.142 -11.575 10.671 1.00 91.50 107 ALA A CA 1
ATOM 838 C C . ALA A 1 107 ? -37.182 -11.291 9.157 1.00 91.50 107 ALA A C 1
ATOM 840 O O . ALA A 1 107 ? -36.212 -11.556 8.447 1.00 91.50 107 ALA A O 1
ATOM 841 N N . TRP A 1 108 ? -38.279 -10.713 8.656 1.00 90.25 108 TRP A N 1
ATOM 842 C CA . TRP A 1 108 ? -38.409 -10.351 7.244 1.00 90.25 108 TRP A CA 1
ATOM 843 C C . TRP A 1 108 ? -37.427 -9.255 6.830 1.00 90.25 108 TRP A C 1
ATOM 845 O O . TRP A 1 108 ? -36.876 -9.342 5.735 1.00 90.25 108 TRP A O 1
ATOM 855 N N . THR A 1 109 ? -37.142 -8.279 7.700 1.00 90.75 109 THR A N 1
ATOM 856 C CA . THR A 1 109 ? -36.129 -7.240 7.448 1.00 90.75 109 THR A CA 1
ATOM 857 C C . THR A 1 109 ? -34.774 -7.874 7.153 1.00 90.75 109 THR A C 1
ATOM 859 O O . THR A 1 109 ? -34.127 -7.526 6.165 1.00 90.75 109 THR A O 1
ATOM 862 N N . TRP A 1 110 ? -34.375 -8.872 7.943 1.00 88.56 110 TRP A N 1
ATOM 863 C CA . TRP A 1 110 ? -33.106 -9.576 7.765 1.00 88.56 110 TRP A CA 1
ATOM 864 C C . TRP A 1 110 ? -33.084 -10.428 6.499 1.00 88.56 110 TRP A C 1
ATOM 866 O O . TRP A 1 110 ? -32.095 -10.388 5.772 1.00 88.56 110 TRP A O 1
ATOM 876 N N . TRP A 1 111 ? -34.178 -11.126 6.176 1.00 92.75 111 TRP A N 1
ATOM 877 C CA . TRP A 1 111 ? -34.289 -11.880 4.922 1.00 92.75 111 TRP A CA 1
ATOM 878 C C . TRP A 1 111 ? -34.215 -10.982 3.684 1.00 92.75 111 TRP A C 1
ATOM 880 O O . TRP A 1 111 ? -33.483 -11.297 2.745 1.00 92.75 111 TRP A O 1
ATOM 890 N N . PHE A 1 112 ? -34.916 -9.846 3.682 1.00 90.75 112 PHE A N 1
ATOM 891 C CA . PHE A 1 112 ? -34.840 -8.879 2.586 1.00 90.75 112 PHE A CA 1
ATOM 892 C C . PHE A 1 112 ? -33.452 -8.254 2.471 1.00 90.75 112 PHE A C 1
ATOM 894 O O . PHE A 1 112 ? -32.931 -8.137 1.364 1.00 90.75 112 PHE A O 1
ATOM 901 N N . THR A 1 113 ? -32.831 -7.900 3.596 1.00 89.00 113 THR A N 1
ATOM 902 C CA . THR A 1 113 ? -31.473 -7.338 3.605 1.00 89.00 113 THR A CA 1
ATOM 903 C C . THR A 1 113 ? -30.459 -8.360 3.102 1.00 89.00 113 THR A C 1
ATOM 905 O O . THR A 1 113 ? -29.631 -8.026 2.262 1.00 89.00 113 THR A O 1
ATOM 908 N N . PHE A 1 114 ? -30.560 -9.616 3.542 1.00 89.06 114 PHE A N 1
ATOM 909 C CA . PHE A 1 114 ? -29.709 -10.711 3.083 1.00 89.06 114 PHE A CA 1
ATOM 910 C C . PHE A 1 114 ? -29.798 -10.889 1.563 1.00 89.06 114 PHE A C 1
ATOM 912 O O . PHE A 1 114 ? -28.780 -10.815 0.879 1.00 89.06 114 PHE A O 1
ATOM 919 N N . LEU A 1 115 ? -31.011 -11.042 1.022 1.00 93.06 115 LEU A N 1
ATOM 920 C CA . LEU A 1 115 ? -31.216 -11.212 -0.420 1.00 93.06 115 LEU A CA 1
ATOM 921 C C . LEU A 1 115 ? -30.803 -9.969 -1.217 1.00 93.06 115 LEU A C 1
ATOM 923 O O . LEU A 1 115 ? -30.225 -10.093 -2.294 1.00 93.06 115 LEU A O 1
ATOM 927 N N . GLY A 1 116 ? -31.086 -8.772 -0.702 1.00 90.06 116 GLY A N 1
ATOM 928 C CA . GLY A 1 116 ? -30.735 -7.511 -1.352 1.00 90.06 116 GLY A CA 1
ATOM 929 C C . GLY A 1 116 ? -29.225 -7.292 -1.425 1.00 90.06 116 GLY A C 1
ATOM 930 O O . GLY A 1 116 ? -28.709 -6.932 -2.484 1.00 90.06 116 GLY A O 1
ATOM 931 N N . VAL A 1 117 ? -28.509 -7.550 -0.328 1.00 85.62 117 VAL A N 1
ATOM 932 C CA . VAL A 1 117 ? -27.044 -7.455 -0.274 1.00 85.62 117 VAL A CA 1
ATOM 933 C C . VAL A 1 117 ? -26.403 -8.510 -1.171 1.00 85.62 117 VAL A C 1
ATOM 935 O O . VAL A 1 117 ? -25.509 -8.164 -1.941 1.00 85.62 117 VAL A O 1
ATOM 938 N N . ASP A 1 118 ? -26.874 -9.759 -1.129 1.00 86.31 118 ASP A N 1
ATOM 939 C CA . ASP A 1 118 ? -26.339 -10.843 -1.961 1.00 86.31 118 ASP A CA 1
ATOM 940 C C . ASP A 1 118 ? -26.552 -10.565 -3.459 1.00 86.31 118 ASP A C 1
ATOM 942 O O . ASP A 1 118 ? -25.610 -10.628 -4.253 1.00 86.31 118 ASP A O 1
ATOM 946 N N . LEU A 1 119 ? -27.754 -10.122 -3.846 1.00 88.94 119 LEU A N 1
ATOM 947 C CA . LEU A 1 119 ? -28.056 -9.737 -5.225 1.00 88.94 119 LEU A CA 1
ATOM 948 C C . LEU A 1 119 ? -27.227 -8.524 -5.669 1.00 88.94 119 LEU A C 1
ATOM 950 O O . LEU A 1 119 ? -26.668 -8.528 -6.767 1.00 88.94 119 LEU A O 1
ATOM 954 N N . GLY A 1 120 ? -27.121 -7.492 -4.830 1.00 80.25 120 GLY A N 1
ATOM 955 C CA . GLY A 1 120 ? -26.317 -6.303 -5.118 1.00 80.25 120 GLY A CA 1
ATOM 956 C C . GLY A 1 120 ? -24.841 -6.648 -5.308 1.00 80.25 120 GLY A C 1
ATOM 957 O O . GLY A 1 120 ? -24.227 -6.241 -6.299 1.00 80.25 120 GLY A O 1
ATOM 958 N N . TYR A 1 121 ? -24.289 -7.467 -4.411 1.00 74.56 121 TYR A N 1
ATOM 959 C CA . TYR A 1 121 ? -22.922 -7.965 -4.507 1.00 74.56 121 TYR A CA 1
ATOM 960 C C . TYR A 1 121 ? -22.717 -8.792 -5.777 1.00 74.56 121 TYR A C 1
ATOM 962 O O . TYR A 1 121 ? -21.764 -8.545 -6.517 1.00 74.56 121 TYR A O 1
ATOM 970 N N . TYR A 1 122 ? -23.634 -9.711 -6.088 1.00 78.88 122 TYR A N 1
ATOM 971 C CA . TYR A 1 122 ? -23.591 -10.512 -7.309 1.00 78.88 122 TYR A CA 1
ATOM 972 C C . TYR A 1 122 ? -23.558 -9.642 -8.566 1.00 78.88 122 TYR A C 1
ATOM 974 O O . TYR A 1 122 ? -22.753 -9.893 -9.464 1.00 78.88 122 TYR A O 1
ATOM 982 N N . TRP A 1 123 ? -24.399 -8.608 -8.641 1.00 78.81 123 TRP A N 1
ATOM 983 C CA . TRP A 1 123 ? -24.441 -7.701 -9.788 1.00 78.81 123 TRP A CA 1
ATOM 984 C C . TRP A 1 123 ? -23.129 -6.934 -9.934 1.00 78.81 123 TRP A C 1
ATOM 986 O O . TRP A 1 123 ? -22.538 -6.953 -11.013 1.00 78.81 123 TRP A O 1
ATOM 996 N N . VAL A 1 124 ? -22.621 -6.327 -8.858 1.00 73.38 124 VAL A N 1
ATOM 997 C CA . VAL A 1 124 ? -21.331 -5.613 -8.873 1.00 73.38 124 VAL A CA 1
ATOM 998 C C . VAL A 1 124 ? -20.190 -6.551 -9.268 1.00 73.38 124 VAL A C 1
ATOM 1000 O O . VAL A 1 124 ? -19.407 -6.231 -10.164 1.00 73.38 124 VAL A O 1
ATOM 1003 N N . HIS A 1 125 ? -20.129 -7.737 -8.667 1.00 65.25 125 HIS A N 1
ATOM 1004 C CA . HIS A 1 125 ? -19.140 -8.765 -8.981 1.00 65.25 125 HIS A CA 1
ATOM 1005 C C . HIS A 1 125 ? -19.227 -9.202 -10.454 1.00 65.25 125 HIS A C 1
ATOM 1007 O O . HIS A 1 125 ? -18.218 -9.274 -11.160 1.00 65.25 125 HIS A O 1
ATOM 1013 N N . ARG A 1 126 ? -20.440 -9.422 -10.973 1.00 70.38 126 ARG A N 1
ATOM 1014 C CA . ARG A 1 126 ? -20.677 -9.808 -12.370 1.00 70.38 126 ARG A CA 1
ATOM 1015 C C . ARG A 1 126 ? -20.326 -8.695 -13.352 1.00 70.38 126 ARG A C 1
ATOM 1017 O O . ARG A 1 126 ? -19.748 -8.994 -14.396 1.00 70.38 126 ARG A O 1
ATOM 1024 N N . PHE A 1 127 ? -20.621 -7.434 -13.047 1.00 65.12 127 PHE A N 1
ATOM 1025 C CA . PHE A 1 127 ? -20.201 -6.304 -13.881 1.00 65.12 127 PHE A CA 1
ATOM 1026 C C . PHE A 1 127 ? -18.684 -6.114 -13.868 1.00 65.12 127 PHE A C 1
ATOM 1028 O O . PHE A 1 127 ? -18.115 -5.849 -14.928 1.00 65.12 127 PHE A O 1
ATOM 1035 N N . SER A 1 128 ? -18.036 -6.324 -12.719 1.00 59.88 128 SER A N 1
ATOM 1036 C CA . SER A 1 128 ? -16.576 -6.267 -12.558 1.00 59.88 128 SER A CA 1
ATOM 1037 C C . SER A 1 128 ? -15.851 -7.311 -13.420 1.00 59.88 128 SER A C 1
ATOM 1039 O O . SER A 1 128 ? -14.846 -7.002 -14.049 1.00 59.88 128 SER A O 1
ATOM 1041 N N . HIS A 1 129 ? -16.403 -8.523 -13.552 1.00 60.66 129 HIS A N 1
ATOM 1042 C CA . HIS A 1 129 ? -15.897 -9.528 -14.501 1.00 60.66 129 HIS A CA 1
ATOM 1043 C C . HIS A 1 129 ? -16.341 -9.285 -15.957 1.00 60.66 129 HIS A C 1
ATOM 1045 O O . HIS A 1 129 ? -15.651 -9.651 -16.912 1.00 60.66 129 HIS A O 1
ATOM 1051 N N . GLY A 1 130 ? -17.540 -8.727 -16.144 1.00 48.66 130 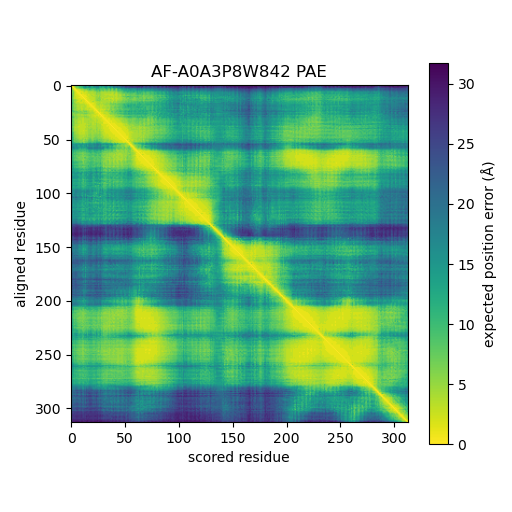GLY A N 1
ATOM 1052 C CA . GLY A 1 130 ? -18.192 -8.535 -17.440 1.00 48.66 130 GLY A CA 1
ATOM 1053 C C . GLY A 1 130 ? -17.648 -7.352 -18.237 1.00 48.66 130 GLY A C 1
ATOM 1054 O O . GLY A 1 130 ? -17.688 -7.359 -19.460 1.00 48.66 130 GLY A O 1
ATOM 1055 N N . THR A 1 131 ? -17.061 -6.365 -17.593 1.00 53.03 131 THR A N 1
ATOM 1056 C CA . THR A 1 131 ? -16.207 -5.349 -18.216 1.00 53.03 131 THR A CA 1
ATOM 1057 C C . THR A 1 131 ? -14.768 -5.757 -17.911 1.00 53.03 131 THR A C 1
ATOM 1059 O O . THR A 1 131 ? -14.538 -6.365 -16.878 1.00 53.03 131 THR A O 1
ATOM 1062 N N . ASN A 1 132 ? -13.771 -5.514 -18.763 1.00 47.06 132 ASN A N 1
ATOM 1063 C CA . ASN A 1 132 ? -12.375 -5.862 -18.422 1.00 47.06 132 ASN A CA 1
ATOM 1064 C C . ASN A 1 132 ? -11.787 -4.947 -17.320 1.00 47.06 132 ASN A C 1
ATOM 1066 O O . ASN A 1 132 ? -10.602 -4.626 -17.330 1.00 47.06 132 ASN A O 1
ATOM 1070 N N . TYR A 1 133 ? -12.617 -4.514 -16.368 1.00 46.06 133 TYR A N 1
ATOM 1071 C CA . TYR A 1 133 ? -12.233 -3.890 -15.114 1.00 46.06 133 TYR A CA 1
ATOM 1072 C C . TYR A 1 133 ? -11.930 -4.983 -14.089 1.00 46.06 133 TYR A C 1
ATOM 1074 O O . TYR A 1 133 ? -12.459 -4.993 -12.983 1.00 46.06 133 TYR A O 1
ATOM 1082 N N . THR A 1 134 ? -10.996 -5.874 -14.417 1.00 40.75 134 THR A N 1
ATOM 1083 C CA . THR A 1 134 ? -10.470 -6.900 -13.503 1.00 40.75 134 THR A CA 1
ATOM 1084 C C . THR A 1 134 ? -9.711 -6.304 -12.298 1.00 40.75 134 THR A C 1
ATOM 1086 O O . THR A 1 134 ? -9.054 -7.026 -11.561 1.00 40.75 134 T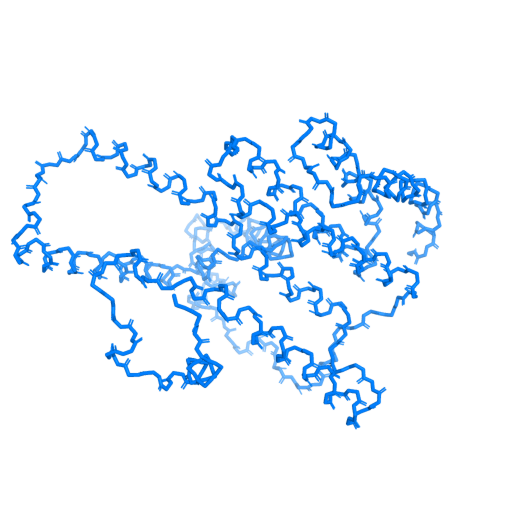HR A O 1
ATOM 1089 N N . HIS A 1 135 ? -9.786 -4.987 -12.087 1.00 42.56 135 HIS A N 1
ATOM 1090 C CA . HIS A 1 135 ? -9.000 -4.199 -11.139 1.00 42.56 135 HIS A CA 1
ATOM 1091 C C . HIS A 1 135 ? -9.858 -3.439 -10.110 1.00 42.56 135 HIS A C 1
ATOM 1093 O O . HIS A 1 135 ? -9.416 -2.436 -9.559 1.00 42.56 135 HIS A O 1
ATOM 1099 N N . TYR A 1 136 ? -11.070 -3.910 -9.794 1.00 37.72 136 TYR A N 1
ATOM 1100 C CA . TYR A 1 136 ? -11.753 -3.475 -8.562 1.00 37.72 136 TYR A CA 1
ATOM 1101 C C . TYR A 1 136 ? -11.235 -4.177 -7.295 1.00 37.72 136 TYR A C 1
ATOM 1103 O O . TYR A 1 136 ? -11.714 -3.902 -6.198 1.00 37.72 136 TYR A O 1
ATOM 1111 N N . SER A 1 137 ? -10.192 -5.008 -7.391 1.00 36.16 137 SER A N 1
ATOM 1112 C CA . SER A 1 137 ? -9.278 -5.187 -6.265 1.00 36.16 137 SER A CA 1
ATOM 1113 C C . SER A 1 137 ? -8.473 -3.898 -6.129 1.00 36.16 137 SER A C 1
ATOM 1115 O O . SER A 1 137 ? -7.451 -3.713 -6.791 1.00 36.16 137 SER A O 1
ATOM 1117 N N . ILE A 1 138 ? -8.976 -2.987 -5.299 1.00 39.94 138 ILE A N 1
ATOM 1118 C CA . ILE A 1 138 ? -8.268 -1.804 -4.815 1.00 39.94 138 ILE A CA 1
ATOM 1119 C C . ILE A 1 138 ? -7.061 -2.298 -4.001 1.00 39.94 138 ILE A C 1
ATOM 1121 O O . ILE A 1 138 ? -7.057 -2.339 -2.778 1.00 39.94 138 ILE A O 1
ATOM 1125 N N . ILE A 1 139 ? -6.030 -2.743 -4.705 1.00 37.81 139 ILE A N 1
ATOM 1126 C CA . ILE A 1 139 ? -4.670 -2.848 -4.207 1.00 37.81 139 ILE A CA 1
ATOM 1127 C C . ILE A 1 139 ? -3.966 -1.732 -4.950 1.00 37.81 139 ILE A C 1
ATOM 1129 O O . ILE A 1 139 ? -3.398 -1.904 -6.026 1.00 37.81 139 ILE A O 1
ATOM 1133 N N . VAL A 1 140 ? -4.109 -0.527 -4.403 1.00 41.53 140 VAL A N 1
ATOM 1134 C CA . VAL A 1 140 ? -3.219 0.563 -4.773 1.00 41.53 140 VAL A CA 1
ATOM 1135 C C . VAL A 1 140 ? -1.826 0.026 -4.462 1.00 41.53 140 VAL A C 1
ATOM 1137 O O . VAL A 1 140 ? -1.555 -0.452 -3.375 1.00 41.53 140 VAL A O 1
ATOM 1140 N N . SER A 1 141 ? -0.960 -0.000 -5.449 1.00 43.53 141 SER A N 1
ATOM 1141 C CA . SER A 1 141 ? 0.481 -0.079 -5.275 1.00 43.53 141 SER A CA 1
ATOM 1142 C C . SER A 1 141 ? 1.012 0.913 -6.272 1.00 43.53 141 SER A C 1
ATOM 1144 O O . SER A 1 141 ? 0.477 1.015 -7.370 1.00 43.53 141 SER A O 1
ATOM 1146 N N . THR A 1 142 ? 2.013 1.704 -5.924 1.00 47.94 142 THR A N 1
ATOM 1147 C CA . THR A 1 142 ? 2.488 2.747 -6.836 1.00 47.94 142 THR A CA 1
ATOM 1148 C C . THR A 1 142 ? 3.089 2.160 -8.111 1.00 47.94 142 THR A C 1
ATOM 1150 O O . THR A 1 142 ? 2.960 2.773 -9.168 1.00 47.94 142 THR A O 1
ATOM 1153 N N . ARG A 1 143 ? 3.591 0.918 -8.072 1.00 45.75 143 ARG A N 1
ATOM 1154 C CA . ARG A 1 143 ? 3.963 0.152 -9.270 1.00 45.75 143 ARG A CA 1
ATOM 1155 C C . ARG A 1 143 ? 2.742 -0.274 -10.083 1.00 45.75 143 ARG A C 1
ATOM 1157 O O . ARG A 1 143 ? 2.749 -0.047 -11.285 1.00 45.75 143 ARG A O 1
ATOM 1164 N N . GLU A 1 144 ? 1.695 -0.786 -9.432 1.00 51.97 144 GLU A N 1
ATOM 1165 C CA . GLU A 1 144 ? 0.418 -1.146 -10.074 1.00 51.97 144 GLU A CA 1
ATOM 1166 C C . GLU A 1 144 ? -0.319 0.072 -10.640 1.00 51.97 144 GLU A C 1
ATOM 1168 O O . GLU A 1 144 ? -0.974 -0.008 -11.671 1.00 51.97 144 GLU A O 1
ATOM 1173 N N . LEU A 1 145 ? -0.196 1.235 -10.002 1.00 51.56 145 LEU A N 1
ATOM 1174 C CA . LEU A 1 145 ? -0.801 2.487 -10.439 1.00 51.56 145 LEU A CA 1
ATOM 1175 C C . LEU A 1 145 ? -0.039 3.043 -11.637 1.00 51.56 145 LEU A C 1
ATOM 1177 O O . LEU A 1 145 ? -0.652 3.482 -12.603 1.00 51.56 145 LEU A O 1
ATOM 1181 N N . ILE A 1 146 ? 1.294 2.960 -11.622 1.00 58.38 146 ILE A N 1
ATOM 1182 C CA . ILE A 1 146 ? 2.127 3.301 -12.773 1.00 58.38 146 ILE A CA 1
ATOM 1183 C C . ILE A 1 146 ? 1.839 2.338 -13.928 1.00 58.38 146 ILE A C 1
ATOM 1185 O O . ILE A 1 146 ? 1.591 2.821 -15.029 1.00 58.38 146 ILE A O 1
ATOM 1189 N N . THR A 1 147 ? 1.827 1.018 -13.731 1.00 54.81 147 THR A N 1
ATOM 1190 C CA . THR A 1 147 ? 1.502 0.050 -14.798 1.00 54.81 147 THR A CA 1
ATOM 1191 C C . THR A 1 147 ? 0.068 0.216 -15.285 1.00 54.81 147 THR A C 1
ATOM 1193 O O . THR A 1 147 ? -0.142 0.241 -16.495 1.00 54.81 147 THR A O 1
ATOM 1196 N N . SER A 1 148 ? -0.895 0.452 -14.392 1.00 56.09 148 SER A N 1
ATOM 1197 C CA . SER A 1 148 ? -2.285 0.768 -14.743 1.00 56.09 148 SER A CA 1
ATOM 1198 C C . SER A 1 148 ? -2.374 2.054 -15.557 1.00 56.09 148 SER A C 1
ATOM 1200 O O . SER A 1 148 ? -2.988 2.063 -16.617 1.00 56.09 148 SER A O 1
ATOM 1202 N N . ILE A 1 149 ? -1.711 3.140 -15.148 1.00 68.94 149 ILE A N 1
ATOM 1203 C CA . ILE A 1 149 ? -1.659 4.393 -15.918 1.00 68.94 149 ILE A CA 1
ATOM 1204 C C . ILE A 1 149 ? -0.988 4.161 -17.273 1.00 68.94 149 ILE A C 1
ATOM 1206 O O . ILE A 1 149 ? -1.474 4.662 -18.285 1.00 68.94 149 ILE A O 1
ATOM 1210 N N . HIS A 1 150 ? 0.107 3.399 -17.332 1.00 68.25 150 HIS A N 1
ATOM 1211 C CA . HIS A 1 150 ? 0.771 3.049 -18.589 1.00 68.25 150 HIS A CA 1
ATOM 1212 C C . HIS A 1 150 ? -0.161 2.257 -19.507 1.00 68.25 150 HIS A C 1
ATOM 1214 O O . HIS A 1 150 ? -0.237 2.563 -20.699 1.00 68.25 150 HIS A O 1
ATOM 1220 N N . TYR A 1 151 ? -0.906 1.309 -18.947 1.00 72.62 151 TYR A N 1
ATOM 1221 C CA . TYR A 1 151 ? -1.912 0.517 -19.635 1.00 72.62 151 TYR A CA 1
ATOM 1222 C C . TYR A 1 151 ? -3.059 1.391 -20.157 1.00 72.62 151 TYR A C 1
ATOM 1224 O O . TYR A 1 151 ? -3.337 1.376 -21.355 1.00 72.62 151 TYR A O 1
ATOM 1232 N N . TYR A 1 152 ? -3.658 2.248 -19.328 1.00 74.12 152 TYR A N 1
ATOM 1233 C CA . TYR A 1 152 ? -4.718 3.170 -19.751 1.00 74.12 152 TYR A CA 1
ATOM 1234 C C . TYR A 1 152 ? -4.221 4.204 -20.761 1.00 74.12 152 TYR A C 1
ATOM 1236 O O . TYR A 1 152 ? -4.922 4.512 -21.723 1.00 74.12 152 TYR A O 1
ATOM 1244 N N . ARG A 1 153 ? -2.988 4.702 -20.623 1.00 79.50 153 ARG A N 1
ATOM 1245 C CA . ARG A 1 153 ? -2.360 5.590 -21.612 1.00 79.50 153 ARG A CA 1
ATOM 1246 C C . ARG A 1 153 ? -2.141 4.868 -22.939 1.00 79.50 153 ARG A C 1
ATOM 1248 O O . ARG A 1 153 ? -2.323 5.474 -23.996 1.00 79.50 153 ARG A O 1
ATOM 1255 N N . HIS A 1 154 ? -1.763 3.592 -22.900 1.00 80.50 154 HIS A N 1
ATOM 1256 C CA . HIS A 1 154 ? -1.647 2.745 -24.083 1.00 80.50 154 HIS A CA 1
ATOM 1257 C C . HIS A 1 154 ? -3.017 2.517 -24.742 1.00 80.50 154 HIS A C 1
ATOM 1259 O O . HIS A 1 154 ? -3.157 2.789 -25.936 1.00 80.50 154 HIS A O 1
ATOM 1265 N N . LEU A 1 155 ? -4.043 2.128 -23.976 1.00 82.44 155 LEU A N 1
ATOM 1266 C CA . LEU A 1 155 ? -5.422 1.991 -24.459 1.00 82.44 155 LEU A CA 1
ATOM 1267 C C . LEU A 1 155 ? -5.949 3.296 -25.052 1.00 82.44 155 LEU A C 1
ATOM 1269 O O . LEU A 1 155 ? -6.552 3.288 -26.119 1.00 82.44 155 LEU A O 1
ATOM 1273 N N . TRP A 1 156 ? -5.673 4.432 -24.415 1.00 83.19 156 TRP A N 1
ATOM 1274 C CA . TRP A 1 156 ? -6.081 5.744 -24.901 1.00 83.19 156 TRP A CA 1
ATOM 1275 C C . TRP A 1 156 ? -5.434 6.078 -26.244 1.00 83.19 156 TRP A C 1
ATOM 1277 O O . TRP A 1 156 ? -6.135 6.424 -27.198 1.00 83.19 156 TRP A O 1
ATOM 1287 N N . LYS A 1 157 ? -4.110 5.908 -26.365 1.00 86.75 157 LYS A N 1
ATOM 1288 C CA . LYS A 1 157 ? -3.394 6.075 -27.640 1.00 86.75 157 LYS A CA 1
ATOM 1289 C C . LYS A 1 157 ? -3.962 5.159 -28.724 1.00 86.75 157 LYS A C 1
ATOM 1291 O O . LYS A 1 157 ? -4.182 5.614 -29.840 1.00 86.75 157 LYS A O 1
ATOM 1296 N N . ARG A 1 158 ? -4.253 3.904 -28.383 1.00 83.19 158 ARG A N 1
ATOM 1297 C CA . ARG A 1 158 ? -4.838 2.910 -29.288 1.00 83.19 158 ARG A CA 1
ATOM 1298 C C . ARG A 1 158 ? -6.273 3.251 -29.691 1.00 83.19 158 ARG A C 1
ATOM 1300 O O . ARG A 1 158 ? -6.616 3.157 -30.857 1.00 83.19 158 ARG A O 1
ATOM 1307 N N . SER A 1 159 ? -7.105 3.737 -28.777 1.00 86.00 159 SER A N 1
ATOM 1308 C CA . SER A 1 159 ? -8.472 4.164 -29.099 1.00 86.00 159 SER A CA 1
ATOM 1309 C C . SER A 1 159 ? -8.488 5.301 -30.132 1.00 86.00 159 SER A C 1
ATOM 1311 O O . SER A 1 159 ? -9.388 5.375 -30.966 1.00 86.00 159 SER A O 1
ATOM 1313 N N . ARG A 1 160 ? -7.454 6.156 -30.139 1.00 86.88 160 ARG A N 1
ATOM 1314 C CA . ARG A 1 160 ? -7.294 7.239 -31.120 1.00 86.88 160 ARG A CA 1
ATOM 1315 C C . ARG A 1 160 ? -6.887 6.756 -32.514 1.00 86.88 160 ARG A C 1
ATOM 1317 O O . ARG A 1 160 ? -7.071 7.517 -33.458 1.00 86.88 160 ARG A O 1
ATOM 1324 N N . THR A 1 161 ? -6.372 5.533 -32.673 1.00 86.75 161 THR A N 1
ATOM 1325 C CA . THR A 1 161 ? -6.018 4.993 -34.000 1.00 86.75 161 THR A CA 1
ATOM 1326 C C . THR A 1 161 ? -7.227 4.425 -34.746 1.00 86.75 161 THR A C 1
ATOM 1328 O O . THR A 1 161 ? -7.212 4.353 -35.975 1.00 86.75 161 THR A O 1
ATOM 1331 N N . TYR A 1 162 ? -8.305 4.062 -34.043 1.00 86.56 162 TYR A N 1
ATOM 1332 C CA . TYR A 1 162 ? -9.518 3.532 -34.666 1.00 86.56 162 TYR A CA 1
ATOM 1333 C C . TYR A 1 162 ? -10.425 4.645 -35.213 1.00 86.56 162 TYR A C 1
ATOM 1335 O O . TYR A 1 162 ? -10.747 5.609 -34.520 1.00 86.56 162 TYR A O 1
ATOM 1343 N N . LYS A 1 163 ? -10.895 4.487 -36.460 1.00 84.88 163 LYS A N 1
ATOM 1344 C CA . LYS A 1 163 ? -11.784 5.460 -37.122 1.00 84.88 163 LYS A CA 1
ATOM 1345 C C . LYS A 1 163 ? -13.219 5.423 -36.579 1.00 84.88 163 LYS A C 1
ATOM 1347 O O . LYS A 1 163 ? -13.793 6.469 -36.294 1.00 84.88 163 LYS A O 1
ATOM 1352 N N . ALA A 1 164 ? -13.787 4.228 -36.405 1.00 88.31 164 ALA A N 1
ATOM 1353 C CA . ALA A 1 164 ? -15.169 4.058 -35.956 1.00 88.31 164 ALA A CA 1
ATOM 1354 C C . ALA A 1 164 ? -15.321 4.321 -34.451 1.00 88.31 164 ALA A C 1
ATOM 1356 O O . ALA A 1 164 ? -14.584 3.751 -33.647 1.00 88.31 164 ALA A O 1
ATOM 1357 N N . PHE A 1 165 ? -16.317 5.125 -34.070 1.00 87.50 165 PHE A N 1
ATOM 1358 C CA . PHE A 1 165 ? -16.591 5.480 -32.673 1.00 87.50 165 PHE A CA 1
ATOM 1359 C C . PHE A 1 165 ? -16.862 4.253 -31.786 1.00 87.50 165 PHE A C 1
ATOM 1361 O O . PHE A 1 165 ? -16.297 4.149 -30.700 1.00 87.50 165 PHE A O 1
ATOM 1368 N N . GLY A 1 166 ? -17.618 3.269 -32.291 1.00 83.94 166 GLY A N 1
ATOM 1369 C CA . GLY A 1 166 ? -17.878 2.014 -31.576 1.00 83.94 166 GLY A CA 1
ATOM 1370 C C . GLY A 1 166 ? -16.598 1.250 -31.224 1.00 83.94 166 GLY A C 1
ATOM 1371 O O . GLY A 1 166 ? -16.450 0.779 -30.102 1.00 83.94 166 GLY A O 1
ATOM 1372 N N . ASN A 1 167 ? -15.611 1.226 -32.126 1.00 84.12 167 ASN A N 1
ATOM 1373 C CA . ASN A 1 167 ? -14.327 0.567 -31.871 1.00 84.12 167 ASN A CA 1
ATOM 1374 C C . ASN A 1 167 ? -13.494 1.298 -30.810 1.00 84.12 167 ASN A C 1
ATOM 1376 O O . ASN A 1 167 ? -12.724 0.658 -30.096 1.00 84.12 167 ASN A O 1
ATOM 1380 N N . LYS A 1 168 ? -13.671 2.616 -30.655 1.00 86.12 168 LYS A N 1
ATOM 1381 C CA . LYS A 1 168 ? -13.023 3.384 -29.581 1.00 86.12 168 LYS A CA 1
ATOM 1382 C C . LYS A 1 168 ? -13.553 2.960 -28.217 1.00 86.12 168 LYS A C 1
ATOM 1384 O O . LYS A 1 168 ? -12.756 2.683 -27.332 1.00 86.12 168 LYS A O 1
ATOM 1389 N N . ILE A 1 169 ? -14.875 2.847 -28.076 1.00 83.00 169 ILE A N 1
ATOM 1390 C CA . ILE A 1 169 ? -15.521 2.413 -26.827 1.00 83.00 169 ILE A CA 1
ATOM 1391 C C . ILE A 1 169 ? -15.204 0.941 -26.538 1.00 83.00 169 ILE A C 1
ATOM 1393 O O . ILE A 1 169 ? -14.782 0.604 -25.433 1.00 83.00 169 ILE A O 1
ATOM 1397 N N . LEU A 1 170 ? -15.317 0.071 -27.546 1.00 81.31 170 LEU A N 1
ATOM 1398 C CA . LEU A 1 170 ? -15.012 -1.358 -27.418 1.00 81.31 170 LEU A CA 1
ATOM 1399 C C . LEU A 1 170 ? -13.561 -1.615 -26.986 1.00 81.31 170 LEU A C 1
ATOM 1401 O O . LEU A 1 170 ? -13.312 -2.610 -26.321 1.00 81.31 170 LEU A O 1
ATOM 1405 N N . THR A 1 171 ? -12.623 -0.704 -27.273 1.00 81.31 171 THR A N 1
ATOM 1406 C CA . THR A 1 171 ? -11.229 -0.801 -26.796 1.00 81.31 171 THR A CA 1
ATOM 1407 C C . THR A 1 171 ? -11.115 -0.753 -25.269 1.00 81.31 171 THR A C 1
ATOM 1409 O O . THR A 1 171 ? -10.204 -1.361 -24.722 1.00 81.31 171 THR A O 1
ATOM 1412 N N . PHE A 1 172 ? -12.020 -0.051 -24.580 1.00 80.00 172 PHE A N 1
ATOM 1413 C CA . PHE A 1 172 ? -12.025 0.035 -23.114 1.00 80.00 172 PHE A CA 1
ATOM 1414 C C . PHE A 1 172 ? -12.884 -1.048 -22.458 1.00 80.00 172 PHE A C 1
ATOM 1416 O O . PHE A 1 172 ? -12.629 -1.424 -21.320 1.00 80.00 172 PHE A O 1
ATOM 1423 N N . LEU A 1 173 ? -13.903 -1.547 -23.164 1.00 73.94 173 LEU A N 1
ATOM 1424 C CA . LEU A 1 173 ? -14.812 -2.570 -22.639 1.00 73.94 173 LEU A CA 1
ATOM 1425 C C . LEU A 1 173 ? -14.280 -3.995 -22.841 1.00 73.94 173 LEU A C 1
ATOM 1427 O O . LEU A 1 173 ? -14.530 -4.874 -22.010 1.00 73.94 173 LEU A O 1
ATOM 1431 N N . ASN A 1 174 ? -13.555 -4.229 -23.935 1.00 78.56 174 ASN A N 1
ATOM 1432 C CA . ASN A 1 174 ? -13.034 -5.538 -24.319 1.00 78.56 174 ASN A CA 1
ATOM 1433 C C . ASN A 1 174 ? -11.618 -5.780 -23.778 1.00 78.56 174 ASN A C 1
ATOM 1435 O O . ASN A 1 174 ? -11.014 -4.912 -23.153 1.00 78.56 174 ASN A O 1
ATOM 1439 N N . GLY A 1 175 ? -11.131 -7.013 -23.942 1.00 70.44 175 GLY A N 1
ATOM 1440 C CA . GLY A 1 175 ? -9.891 -7.473 -23.327 1.00 70.44 175 GLY A CA 1
ATOM 1441 C C . GLY A 1 175 ? -8.665 -6.713 -23.835 1.00 70.44 175 GLY A C 1
ATOM 1442 O O . GLY A 1 175 ? -8.700 -6.147 -24.929 1.00 70.44 175 GLY A O 1
ATOM 1443 N N . PRO A 1 176 ? -7.543 -6.748 -23.095 1.00 70.00 176 PRO A N 1
ATOM 1444 C CA . PRO A 1 176 ? -6.312 -6.027 -23.448 1.00 70.00 176 PRO A CA 1
ATOM 1445 C C . PRO A 1 176 ? -5.807 -6.350 -24.869 1.00 70.00 176 PRO A C 1
ATOM 1447 O O . PRO A 1 176 ? -5.293 -5.483 -25.585 1.00 70.00 176 PRO A O 1
ATOM 1450 N N . SER A 1 177 ? -6.023 -7.586 -25.324 1.00 69.88 177 SER A N 1
ATOM 1451 C CA . SER A 1 177 ? -5.614 -8.074 -26.647 1.00 69.88 177 SER A CA 1
ATOM 1452 C C . SER A 1 177 ? -6.660 -7.846 -27.754 1.00 69.88 177 SER A C 1
ATOM 1454 O O . SER A 1 177 ? -6.467 -8.294 -28.887 1.00 69.88 177 SER A O 1
ATOM 1456 N N . TRP A 1 178 ? -7.768 -7.149 -27.479 1.00 80.88 178 TRP A N 1
ATOM 1457 C CA . TRP A 1 178 ? -8.862 -6.952 -28.437 1.00 80.88 178 TRP A CA 1
ATOM 1458 C C . TRP A 1 178 ? -8.484 -6.020 -29.598 1.00 80.88 178 TRP A C 1
ATOM 1460 O O . TRP A 1 178 ? -7.902 -4.953 -29.408 1.00 80.88 178 TRP A O 1
ATOM 1470 N N . THR A 1 179 ? -8.857 -6.403 -30.820 1.00 80.81 179 THR A N 1
ATOM 1471 C CA . THR A 1 179 ? -8.787 -5.569 -32.037 1.00 80.81 179 THR A CA 1
ATOM 1472 C C . THR A 1 179 ? -10.112 -5.664 -32.794 1.00 80.81 179 THR A C 1
ATOM 1474 O O . THR A 1 179 ? -10.811 -6.670 -32.638 1.00 80.81 179 THR A O 1
ATOM 1477 N N . PRO A 1 180 ? -10.478 -4.663 -33.619 1.00 82.88 180 PRO A N 1
ATOM 1478 C CA . PRO A 1 180 ? -11.673 -4.742 -34.453 1.00 82.88 180 PRO A CA 1
ATOM 1479 C C . PRO A 1 180 ? -11.670 -6.025 -35.294 1.00 82.88 180 PRO A C 1
ATOM 1481 O O . PRO A 1 180 ? -10.720 -6.276 -36.030 1.00 82.88 180 PRO A O 1
ATOM 1484 N N . GLY A 1 181 ? -12.715 -6.841 -35.153 1.00 80.19 181 GLY A N 1
ATOM 1485 C CA . GLY A 1 181 ? -12.841 -8.140 -35.826 1.00 80.19 181 GLY A CA 1
ATOM 1486 C C . GLY A 1 181 ? -12.348 -9.354 -35.026 1.00 80.19 181 GLY A C 1
ATOM 1487 O O . GLY A 1 181 ? -12.615 -10.477 -35.441 1.00 80.19 181 GLY A O 1
ATOM 1488 N N . LYS A 1 182 ? -11.689 -9.173 -33.871 1.00 81.62 182 LYS A N 1
ATOM 1489 C CA . LYS A 1 182 ? -11.315 -10.277 -32.967 1.00 81.62 182 LYS A CA 1
ATOM 1490 C C . LYS A 1 182 ? -12.356 -10.513 -31.857 1.00 81.62 182 LYS A C 1
ATOM 1492 O O . LYS A 1 182 ? -13.105 -9.589 -31.515 1.00 81.62 182 LYS A O 1
ATOM 1497 N N . PRO A 1 183 ? -12.388 -11.722 -31.253 1.00 80.81 183 PRO A N 1
ATOM 1498 C CA . PRO A 1 183 ? -13.234 -12.027 -30.100 1.00 80.81 183 PRO A CA 1
ATOM 1499 C C . PRO A 1 183 ? -12.989 -11.070 -28.935 1.00 80.81 183 PRO A C 1
ATOM 1501 O O . PRO A 1 183 ? -11.896 -10.528 -28.788 1.00 80.81 183 PRO A O 1
ATOM 1504 N N . ARG A 1 184 ? -13.990 -10.912 -28.064 1.00 75.19 184 ARG A N 1
ATOM 1505 C CA . ARG A 1 184 ? -13.986 -9.981 -26.922 1.00 75.19 184 ARG A CA 1
ATOM 1506 C C . ARG A 1 184 ? -12.726 -10.051 -26.048 1.00 75.19 184 ARG A C 1
ATOM 1508 O O . ARG A 1 184 ? -12.253 -9.014 -25.604 1.00 75.19 184 ARG A O 1
ATOM 1515 N N . LEU A 1 185 ? -12.183 -11.243 -25.799 1.00 69.62 185 LEU A N 1
ATOM 1516 C CA . LEU A 1 185 ? -10.989 -11.445 -24.961 1.00 69.62 185 LEU A CA 1
ATOM 1517 C C . LEU A 1 185 ? -9.662 -11.317 -25.735 1.00 69.62 185 LEU A C 1
ATOM 1519 O O . LEU A 1 185 ? -8.584 -11.398 -25.151 1.00 69.62 185 LEU A O 1
ATOM 1523 N N . GLY A 1 186 ? -9.732 -11.055 -27.040 1.00 71.25 186 GLY A N 1
ATOM 1524 C CA . GLY A 1 186 ? -8.597 -11.126 -27.948 1.00 71.25 186 GLY A CA 1
ATOM 1525 C C . GLY A 1 186 ? -8.280 -12.565 -28.345 1.00 71.25 186 GLY A C 1
ATOM 1526 O O . GLY A 1 186 ? -9.121 -13.456 -28.255 1.00 71.25 186 GLY A O 1
ATOM 1527 N N . ASP A 1 187 ? -7.065 -12.768 -28.836 1.00 72.38 187 ASP A N 1
ATOM 1528 C CA . ASP A 1 187 ? -6.577 -14.064 -29.296 1.00 72.38 187 ASP A CA 1
ATOM 1529 C C . ASP A 1 187 ? -5.478 -14.554 -28.350 1.00 72.38 187 ASP A C 1
ATOM 1531 O O . ASP A 1 187 ? -4.375 -14.008 -28.331 1.00 72.38 187 ASP A O 1
ATOM 1535 N N . HIS A 1 188 ? -5.804 -15.558 -27.535 1.00 69.44 188 HIS A N 1
ATOM 1536 C CA . HIS A 1 188 ? -4.894 -16.107 -26.529 1.00 69.44 188 HIS A CA 1
ATOM 1537 C C . HIS A 1 188 ? -3.772 -16.962 -27.130 1.00 69.44 188 HIS A C 1
ATOM 1539 O O . HIS A 1 188 ? -2.794 -17.239 -26.439 1.00 69.44 188 HIS A O 1
ATOM 1545 N N . THR A 1 189 ? -3.868 -17.349 -28.407 1.00 70.94 189 THR A N 1
ATOM 1546 C CA . THR A 1 189 ? -2.819 -18.136 -29.077 1.00 70.94 189 THR A CA 1
ATOM 1547 C C . THR A 1 189 ? -1.539 -17.330 -29.311 1.00 70.94 189 THR A C 1
ATOM 1549 O O . THR A 1 189 ? -0.461 -17.910 -29.416 1.00 70.94 189 THR A O 1
ATOM 1552 N N . ALA A 1 190 ? -1.647 -15.997 -29.327 1.00 68.31 190 ALA A N 1
ATOM 1553 C CA . ALA A 1 190 ? -0.534 -15.068 -2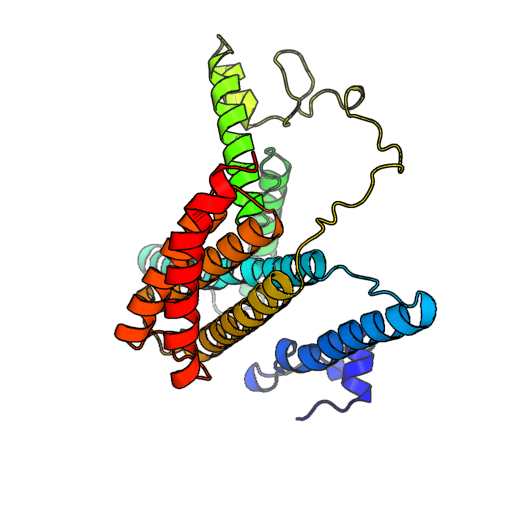9.498 1.00 68.31 190 ALA A CA 1
ATOM 1554 C C . ALA A 1 190 ? 0.186 -14.710 -28.185 1.00 68.31 190 ALA A C 1
ATOM 1556 O O . ALA A 1 190 ? 1.177 -13.978 -28.215 1.00 68.31 190 ALA A O 1
ATOM 1557 N N . ASN A 1 191 ? -0.297 -15.185 -27.032 1.00 71.75 191 ASN A N 1
ATOM 1558 C CA . ASN A 1 191 ? 0.364 -14.916 -25.759 1.00 71.75 191 ASN A CA 1
ATOM 1559 C C . ASN A 1 191 ? 1.703 -15.674 -25.688 1.00 71.75 191 ASN A C 1
ATOM 1561 O O . ASN A 1 191 ? 1.756 -16.850 -26.065 1.00 71.75 191 ASN A O 1
ATOM 1565 N N . PRO A 1 192 ? 2.783 -15.042 -25.192 1.00 73.50 192 PRO A N 1
ATOM 1566 C CA . PRO A 1 192 ? 4.055 -15.727 -25.013 1.00 73.50 192 PRO A CA 1
ATOM 1567 C C . PRO A 1 192 ? 3.862 -16.931 -24.085 1.00 73.50 192 PRO A C 1
ATOM 1569 O O . PRO A 1 192 ? 3.260 -16.821 -23.015 1.00 73.50 192 PRO A O 1
ATOM 1572 N N . LYS A 1 193 ? 4.338 -18.105 -24.511 1.00 76.56 193 LYS A N 1
ATOM 1573 C CA . LYS A 1 193 ? 4.262 -19.321 -23.695 1.00 76.56 193 LYS A CA 1
ATOM 1574 C C . LYS A 1 193 ? 5.262 -19.204 -22.550 1.00 76.56 193 LYS A C 1
ATOM 1576 O O . LYS A 1 193 ? 6.450 -19.015 -22.799 1.00 76.56 193 LYS A O 1
ATOM 1581 N N . VAL A 1 194 ? 4.781 -19.342 -21.315 1.00 74.19 194 VAL A N 1
ATOM 1582 C CA . VAL A 1 194 ? 5.627 -19.344 -20.116 1.00 74.19 194 VAL A CA 1
ATOM 1583 C C . VAL A 1 194 ? 6.583 -20.530 -20.213 1.00 74.19 194 VAL A C 1
ATOM 1585 O O . VAL A 1 194 ? 6.168 -21.685 -20.182 1.00 74.19 194 VAL A O 1
ATOM 1588 N N . THR A 1 195 ? 7.868 -20.244 -20.399 1.00 74.81 195 THR A N 1
ATOM 1589 C CA . THR A 1 195 ? 8.906 -21.258 -20.649 1.00 74.81 195 THR A CA 1
ATOM 1590 C C . THR A 1 195 ? 9.496 -21.840 -19.364 1.00 74.81 195 THR A C 1
ATOM 1592 O O . THR A 1 195 ? 10.287 -22.776 -19.440 1.00 74.81 195 THR A O 1
ATOM 1595 N N . GLY A 1 196 ? 9.150 -21.287 -18.192 1.00 72.00 196 GLY A N 1
ATOM 1596 C CA . GLY A 1 196 ? 9.680 -21.701 -16.884 1.00 72.00 196 GLY A CA 1
ATOM 1597 C C . GLY A 1 196 ? 11.170 -21.396 -16.678 1.00 72.00 196 GLY A C 1
ATOM 1598 O O . GLY A 1 196 ? 11.727 -21.750 -15.647 1.00 72.00 196 GLY A O 1
ATOM 1599 N N . LYS A 1 197 ? 11.815 -20.744 -17.655 1.00 72.75 197 LYS A N 1
ATOM 1600 C CA . LYS A 1 197 ? 13.232 -20.347 -17.639 1.00 72.75 197 LYS A CA 1
ATOM 1601 C C . LYS A 1 197 ? 13.434 -18.867 -17.299 1.00 72.75 197 LYS A C 1
ATOM 1603 O O . LYS A 1 197 ? 14.533 -18.349 -17.469 1.00 72.75 197 LYS A O 1
ATOM 1608 N N . GLU A 1 198 ? 12.376 -18.172 -16.890 1.00 73.38 198 GLU A N 1
ATOM 1609 C CA . GLU A 1 198 ? 12.469 -16.766 -16.510 1.00 73.38 198 GLU A CA 1
ATOM 1610 C C . GLU A 1 198 ? 13.216 -16.652 -15.180 1.00 73.38 198 GLU A C 1
ATOM 1612 O O . GLU A 1 198 ? 12.851 -17.282 -14.189 1.00 73.38 198 GLU A O 1
ATOM 1617 N N . VAL A 1 199 ? 14.304 -15.884 -15.182 1.00 72.31 199 VAL A N 1
ATOM 1618 C CA . VAL A 1 199 ? 15.107 -15.637 -13.984 1.00 72.31 199 VAL A CA 1
ATOM 1619 C C . VAL A 1 199 ? 14.402 -14.572 -13.154 1.00 72.31 199 VAL A C 1
ATOM 1621 O O . VAL A 1 199 ? 14.020 -13.525 -13.681 1.00 72.31 199 VAL A O 1
ATOM 1624 N N . ALA A 1 200 ? 14.230 -14.838 -11.858 1.00 69.94 200 ALA A N 1
ATOM 1625 C CA . ALA A 1 200 ? 13.651 -13.874 -10.935 1.00 69.94 200 ALA A CA 1
ATOM 1626 C C . ALA A 1 200 ? 14.488 -12.584 -10.910 1.00 69.94 200 ALA A C 1
ATOM 1628 O O . ALA A 1 200 ? 15.720 -12.618 -10.876 1.00 69.94 200 ALA A O 1
ATOM 1629 N N . TYR A 1 201 ? 13.810 -11.440 -10.942 1.00 75.50 201 TYR A N 1
ATOM 1630 C CA . TYR A 1 201 ? 14.463 -10.139 -10.884 1.00 75.50 201 TYR A CA 1
ATOM 1631 C C . TYR A 1 201 ? 15.039 -9.903 -9.483 1.00 75.50 201 TYR A C 1
ATOM 1633 O O . TYR A 1 201 ? 14.283 -9.766 -8.530 1.00 75.50 201 TYR A O 1
ATOM 1641 N N . ASN A 1 202 ? 16.368 -9.840 -9.368 1.00 75.06 202 ASN A N 1
ATOM 1642 C CA . ASN A 1 202 ? 17.065 -9.588 -8.107 1.00 75.06 202 ASN A CA 1
ATOM 1643 C C . ASN A 1 202 ? 18.249 -8.626 -8.341 1.00 75.06 202 ASN A C 1
ATOM 1645 O O . ASN A 1 202 ? 19.326 -9.069 -8.753 1.00 75.06 202 ASN A O 1
ATOM 1649 N N . PRO A 1 203 ? 18.062 -7.304 -8.170 1.00 73.31 203 PRO A N 1
ATOM 1650 C CA . PRO A 1 203 ? 19.112 -6.328 -8.435 1.00 73.31 203 PRO A CA 1
ATOM 1651 C C . PRO A 1 203 ? 20.227 -6.413 -7.383 1.00 73.31 203 PRO A C 1
ATOM 1653 O O . PRO A 1 203 ? 19.973 -6.453 -6.182 1.00 73.31 203 PRO A O 1
ATOM 1656 N N . SER A 1 204 ? 21.489 -6.379 -7.820 1.00 76.12 204 SER A N 1
ATOM 1657 C CA . SER A 1 204 ? 22.644 -6.276 -6.920 1.00 76.12 204 SER A CA 1
ATOM 1658 C C . SER A 1 204 ? 22.868 -4.821 -6.494 1.00 76.12 204 SER A C 1
ATOM 1660 O O . SER A 1 204 ? 22.987 -3.934 -7.341 1.00 76.12 204 SER A O 1
ATOM 1662 N N . TRP A 1 205 ? 22.961 -4.571 -5.191 1.00 80.00 205 TRP A N 1
ATOM 1663 C CA . TRP A 1 205 ? 23.021 -3.239 -4.584 1.00 80.00 205 TRP A CA 1
ATOM 1664 C C . TRP A 1 205 ? 23.889 -3.263 -3.322 1.00 80.00 205 TRP A C 1
ATOM 1666 O O . TRP A 1 205 ? 24.049 -4.308 -2.692 1.00 80.00 205 TRP A O 1
ATOM 1676 N N . SER A 1 206 ? 24.508 -2.125 -2.988 1.00 84.81 206 SER A N 1
ATOM 1677 C CA . SER A 1 206 ? 25.515 -2.043 -1.924 1.00 84.81 206 SER A CA 1
ATOM 1678 C C . SER A 1 206 ? 24.912 -2.229 -0.529 1.00 84.81 206 SER A C 1
ATOM 1680 O O . SER A 1 206 ? 23.771 -1.846 -0.274 1.00 84.81 206 SER A O 1
ATOM 1682 N N . LEU A 1 207 ? 25.711 -2.751 0.408 1.00 82.94 207 LEU A N 1
ATOM 1683 C CA . LEU A 1 207 ? 25.288 -2.959 1.798 1.00 82.94 207 LEU A CA 1
ATOM 1684 C C . LEU A 1 207 ? 24.826 -1.657 2.472 1.00 82.94 207 LEU A C 1
ATOM 1686 O O . LEU A 1 207 ? 23.860 -1.661 3.227 1.00 82.94 207 LEU A O 1
ATOM 1690 N N . PHE A 1 208 ? 25.455 -0.524 2.144 1.00 81.69 208 PHE A N 1
ATOM 1691 C CA . PHE A 1 208 ? 25.015 0.789 2.622 1.00 81.69 208 PHE A CA 1
ATOM 1692 C C . PHE A 1 208 ? 23.579 1.109 2.183 1.00 81.69 208 PHE A C 1
ATOM 1694 O O . PHE A 1 208 ? 22.769 1.557 2.994 1.00 81.69 208 PHE A O 1
ATOM 1701 N N . LEU A 1 209 ? 23.244 0.837 0.917 1.00 81.56 209 LEU A N 1
ATOM 1702 C CA . LEU A 1 209 ? 21.909 1.089 0.382 1.00 81.56 209 LEU A CA 1
ATOM 1703 C C . LEU A 1 209 ? 20.869 0.133 0.977 1.00 81.56 209 LEU A C 1
ATOM 1705 O O . LEU A 1 209 ? 19.752 0.553 1.266 1.00 81.56 209 LEU A O 1
ATOM 1709 N N . GLN A 1 210 ? 21.254 -1.120 1.230 1.00 85.25 210 GLN A N 1
ATOM 1710 C CA . GLN A 1 210 ? 20.403 -2.090 1.922 1.00 85.25 210 GLN A CA 1
ATOM 1711 C C . GLN A 1 210 ? 20.066 -1.622 3.341 1.00 85.25 210 GLN A C 1
ATOM 1713 O O . GLN A 1 210 ? 18.892 -1.563 3.700 1.00 85.25 210 GLN A O 1
ATOM 1718 N N . VAL A 1 211 ? 21.071 -1.225 4.130 1.00 85.81 211 VAL A N 1
ATOM 1719 C CA . VAL A 1 211 ? 20.866 -0.707 5.494 1.00 85.81 211 VAL A CA 1
ATOM 1720 C C . VAL A 1 211 ? 19.997 0.550 5.470 1.00 85.81 211 VAL A C 1
ATOM 1722 O O . VAL A 1 211 ? 19.052 0.654 6.250 1.00 85.81 211 VAL A O 1
ATOM 1725 N N . TYR A 1 212 ? 20.265 1.475 4.545 1.00 86.12 212 TYR A N 1
ATOM 1726 C CA . TYR A 1 212 ? 19.468 2.687 4.368 1.00 86.12 212 TYR A CA 1
ATOM 1727 C C . TYR A 1 212 ? 17.990 2.372 4.125 1.00 86.12 212 TYR A C 1
ATOM 1729 O O . TYR A 1 212 ? 17.122 2.882 4.835 1.00 86.12 212 TYR A O 1
ATOM 1737 N N . VAL A 1 213 ? 17.704 1.513 3.144 1.00 87.81 213 VAL A N 1
ATOM 1738 C CA . VAL A 1 213 ? 16.334 1.172 2.760 1.00 87.81 213 VAL A CA 1
ATOM 1739 C C . VAL A 1 213 ? 15.624 0.398 3.868 1.00 87.81 213 VAL A C 1
ATOM 1741 O O . VAL A 1 213 ? 14.471 0.707 4.155 1.00 87.81 213 VAL A O 1
ATOM 1744 N N . VAL A 1 214 ? 16.298 -0.534 4.549 1.00 88.38 214 VAL A N 1
ATOM 1745 C CA . VAL A 1 214 ? 15.720 -1.267 5.689 1.00 88.38 214 VAL A CA 1
ATOM 1746 C C . VAL A 1 214 ? 15.369 -0.318 6.836 1.00 88.38 214 VAL A C 1
ATOM 1748 O O . VAL A 1 214 ? 14.259 -0.385 7.358 1.00 88.38 214 VAL A O 1
ATOM 1751 N N . LEU A 1 215 ? 16.263 0.602 7.208 1.00 86.69 215 LEU A N 1
ATOM 1752 C CA . LEU A 1 215 ? 15.998 1.562 8.284 1.00 86.69 215 LEU A CA 1
ATOM 1753 C C . LEU A 1 215 ? 14.802 2.468 7.960 1.00 86.69 215 LEU A C 1
ATOM 1755 O O . LEU A 1 215 ? 13.893 2.601 8.779 1.00 86.69 215 LEU A O 1
ATOM 1759 N N . HIS A 1 216 ? 14.754 3.041 6.756 1.00 86.44 216 HIS A N 1
ATOM 1760 C CA . HIS A 1 216 ? 13.634 3.894 6.338 1.00 86.44 216 HIS A CA 1
ATOM 1761 C C . HIS A 1 216 ? 12.333 3.100 6.175 1.00 86.44 216 HIS A C 1
ATOM 1763 O O . HIS A 1 216 ? 11.253 3.614 6.476 1.00 86.44 216 HIS A O 1
ATOM 1769 N N . PHE A 1 217 ? 12.422 1.831 5.771 1.00 90.00 217 PHE A N 1
ATOM 1770 C CA . PHE A 1 217 ? 11.275 0.933 5.731 1.00 90.00 217 PHE A CA 1
ATOM 1771 C C . PHE A 1 217 ? 10.696 0.674 7.135 1.00 90.00 217 PHE A C 1
ATOM 1773 O O . PHE A 1 217 ? 9.483 0.738 7.331 1.00 90.00 217 PHE A O 1
ATOM 1780 N N . LEU A 1 218 ? 11.541 0.452 8.145 1.00 88.00 218 LEU A N 1
ATOM 1781 C CA . LEU A 1 218 ? 11.085 0.295 9.532 1.00 88.00 218 LEU A CA 1
ATOM 1782 C C . LEU A 1 218 ? 10.449 1.584 10.079 1.00 88.00 218 LEU A C 1
ATOM 1784 O O . LEU A 1 218 ? 9.442 1.520 10.786 1.00 88.00 218 LEU A O 1
ATOM 1788 N N . LEU A 1 219 ? 10.976 2.757 9.712 1.00 85.12 219 LEU A N 1
ATOM 1789 C CA . LEU A 1 219 ? 10.392 4.050 10.089 1.00 85.12 219 LEU A CA 1
ATOM 1790 C C . LEU A 1 219 ? 8.997 4.263 9.478 1.00 85.12 219 LEU A C 1
ATOM 1792 O O . LEU A 1 219 ? 8.073 4.694 10.179 1.00 85.12 219 LEU A O 1
ATOM 1796 N N . VAL A 1 220 ? 8.808 3.945 8.192 1.00 87.88 220 VAL A N 1
ATOM 1797 C CA . VAL A 1 220 ? 7.482 4.058 7.558 1.00 87.88 220 VAL A CA 1
ATOM 1798 C C . VAL A 1 220 ? 6.511 3.008 8.096 1.00 87.88 220 VAL A C 1
ATOM 1800 O O . VAL A 1 220 ? 5.339 3.325 8.286 1.00 87.88 220 VAL A O 1
ATOM 1803 N N . LEU A 1 221 ? 6.986 1.805 8.435 1.00 86.62 221 LEU A N 1
ATOM 1804 C CA . LEU A 1 221 ? 6.175 0.785 9.102 1.00 86.62 221 LEU A CA 1
ATOM 1805 C C . LEU A 1 221 ? 5.686 1.274 10.474 1.00 86.62 221 LEU A C 1
ATOM 1807 O O . LEU A 1 221 ? 4.502 1.148 10.778 1.00 86.62 221 LEU A O 1
ATOM 1811 N N . GLY A 1 222 ? 6.554 1.906 11.269 1.00 84.62 222 GLY A N 1
ATOM 1812 C CA . GLY A 1 222 ? 6.159 2.536 12.533 1.00 84.62 222 GLY A CA 1
ATOM 1813 C C . GLY A 1 222 ? 5.127 3.653 12.339 1.00 84.62 222 GLY A C 1
ATOM 1814 O O . GLY A 1 222 ? 4.135 3.716 13.062 1.00 84.62 222 GLY A O 1
ATOM 1815 N N . THR A 1 223 ? 5.303 4.488 11.310 1.00 85.25 223 THR A N 1
ATOM 1816 C CA . THR A 1 223 ? 4.334 5.544 10.955 1.00 85.25 223 THR A CA 1
ATOM 1817 C C . THR A 1 223 ? 2.979 4.956 10.542 1.00 85.25 223 THR A C 1
ATOM 1819 O O . THR A 1 223 ? 1.934 5.480 10.922 1.00 85.25 223 THR A O 1
ATOM 1822 N N . TYR A 1 224 ? 2.982 3.850 9.796 1.00 87.56 224 TYR A N 1
ATOM 1823 C CA . TYR A 1 224 ? 1.778 3.116 9.410 1.00 87.56 224 TYR A CA 1
ATOM 1824 C C . TYR A 1 224 ? 1.031 2.562 10.629 1.00 87.56 224 TYR A C 1
ATOM 1826 O O . TYR A 1 224 ? -0.176 2.772 10.742 1.00 87.56 224 TYR A O 1
ATOM 1834 N N . VAL A 1 225 ? 1.730 1.911 11.563 1.00 85.12 225 VAL A N 1
ATOM 1835 C CA . VAL A 1 225 ? 1.113 1.407 12.803 1.00 85.12 225 VAL A CA 1
ATOM 1836 C C . VAL A 1 225 ? 0.513 2.563 13.607 1.00 85.12 225 VAL A C 1
ATOM 1838 O O . VAL A 1 225 ? -0.661 2.512 13.971 1.00 85.12 225 VAL A O 1
ATOM 1841 N N . HIS A 1 226 ? 1.262 3.657 13.775 1.00 83.44 226 HIS A N 1
ATOM 1842 C CA . HIS A 1 226 ? 0.785 4.850 14.474 1.00 83.44 226 HIS A CA 1
ATOM 1843 C C . HIS A 1 226 ? -0.472 5.458 13.834 1.00 83.44 226 HIS A C 1
ATOM 1845 O O . HIS A 1 226 ? -1.404 5.845 14.541 1.00 83.44 226 HIS A O 1
ATOM 1851 N N . LEU A 1 227 ? -0.535 5.517 12.499 1.00 85.56 227 LEU A N 1
ATOM 1852 C CA . LEU A 1 227 ? -1.724 5.967 11.773 1.00 85.56 227 LEU A CA 1
ATOM 1853 C C . LEU A 1 227 ? -2.935 5.084 12.104 1.00 85.56 227 LEU A C 1
ATOM 1855 O O . LEU A 1 227 ? -4.018 5.602 12.362 1.00 85.56 227 LEU A O 1
ATOM 1859 N N . PHE A 1 228 ? -2.770 3.761 12.125 1.00 82.62 228 PHE A N 1
ATOM 1860 C CA . PHE A 1 228 ? -3.867 2.842 12.435 1.00 82.62 228 PHE A CA 1
ATOM 1861 C C . PHE A 1 228 ? -4.365 2.961 13.877 1.00 82.62 228 PHE A C 1
ATOM 1863 O O . PHE A 1 228 ? -5.570 2.828 14.100 1.00 82.62 228 PHE A O 1
ATOM 1870 N N . GLU A 1 229 ? -3.483 3.240 14.830 1.00 81.81 229 GLU A N 1
ATOM 1871 C CA . GLU A 1 229 ? -3.846 3.452 16.236 1.00 81.81 229 GLU A CA 1
ATOM 1872 C C . GLU A 1 229 ? -4.535 4.804 16.455 1.00 81.81 229 GLU A C 1
ATOM 1874 O O . GLU A 1 229 ? -5.514 4.900 17.192 1.00 81.81 229 GLU A O 1
ATOM 1879 N N . THR A 1 230 ? -4.070 5.857 15.779 1.00 80.19 230 THR A N 1
ATOM 1880 C CA . THR A 1 230 ? -4.531 7.233 16.023 1.00 80.19 230 THR A CA 1
ATOM 1881 C C . THR A 1 230 ? -5.613 7.723 15.069 1.00 80.19 230 THR A C 1
ATOM 1883 O O . THR A 1 230 ? -6.158 8.801 15.302 1.00 80.19 230 THR A O 1
ATOM 1886 N N . LYS A 1 231 ? -5.987 6.949 14.039 1.00 75.50 231 LYS A N 1
ATOM 1887 C CA . LYS A 1 231 ? -6.943 7.345 12.980 1.00 75.50 231 LYS A CA 1
ATOM 1888 C C . LYS A 1 231 ? -8.264 7.948 13.473 1.00 75.50 231 LYS A C 1
ATOM 1890 O O . LYS A 1 231 ? -8.849 8.754 12.762 1.00 75.50 231 LYS A O 1
ATOM 1895 N N . MET A 1 232 ? -8.730 7.571 14.666 1.00 74.25 232 MET A N 1
ATOM 1896 C CA . MET A 1 232 ? -9.983 8.076 15.250 1.00 74.25 232 MET A CA 1
ATOM 1897 C C . MET A 1 232 ? -9.821 9.420 15.980 1.00 74.25 232 MET A C 1
ATOM 1899 O O . MET A 1 232 ? -10.813 10.073 16.283 1.00 74.25 232 MET A O 1
ATOM 1903 N N . MET A 1 233 ? -8.583 9.828 16.271 1.00 77.75 233 MET A N 1
ATOM 1904 C CA . MET A 1 233 ? -8.239 11.002 17.084 1.00 77.75 233 MET A CA 1
ATOM 1905 C C . MET A 1 233 ? -7.660 12.157 16.256 1.00 77.75 233 MET A C 1
ATOM 1907 O O . MET A 1 233 ? -7.584 13.284 16.740 1.00 77.75 233 MET A O 1
ATOM 1911 N N . VAL A 1 234 ? -7.218 11.888 15.024 1.00 78.12 234 VAL A N 1
ATOM 1912 C CA . VAL A 1 234 ? -6.606 12.879 14.127 1.00 78.12 234 VAL A CA 1
ATOM 1913 C C . VAL A 1 234 ? -7.581 13.348 13.045 1.00 78.12 234 VAL A C 1
ATOM 1915 O O . VAL A 1 234 ? -8.511 12.640 12.666 1.00 78.12 234 VAL A O 1
ATOM 1918 N N . SER A 1 235 ? -7.368 14.560 12.521 1.00 83.44 235 SER A N 1
ATOM 1919 C CA . SER A 1 235 ? -8.214 15.102 11.452 1.00 83.44 235 SER A CA 1
ATOM 1920 C C . SER A 1 235 ? -8.112 14.271 10.163 1.00 83.44 235 SER A C 1
ATOM 1922 O O . SER A 1 235 ? -7.052 13.723 9.851 1.00 83.44 235 SER A O 1
ATOM 1924 N N . GLN A 1 236 ? -9.179 14.240 9.355 1.00 80.00 236 GLN A N 1
ATOM 1925 C CA . GLN A 1 236 ? -9.179 13.543 8.057 1.00 80.00 236 GLN A CA 1
ATOM 1926 C C . GLN A 1 236 ? -8.089 14.073 7.105 1.00 80.00 236 GLN A C 1
ATOM 1928 O O . GLN A 1 236 ? -7.506 13.308 6.339 1.00 80.00 236 GLN A O 1
ATOM 1933 N N . LEU A 1 237 ? -7.759 15.369 7.188 1.00 83.12 237 LEU A N 1
ATOM 1934 C CA . LEU A 1 237 ? -6.672 15.967 6.410 1.00 83.12 237 LEU A CA 1
ATOM 1935 C C . LEU A 1 237 ? -5.302 15.429 6.846 1.00 83.12 237 LEU A C 1
ATOM 1937 O O . LEU A 1 237 ? -4.467 15.107 6.003 1.00 83.12 237 LEU A O 1
ATOM 1941 N N . THR A 1 238 ? -5.085 15.285 8.153 1.00 83.56 238 THR A N 1
ATOM 1942 C CA . THR A 1 238 ? -3.860 14.693 8.706 1.00 83.56 238 THR A CA 1
ATOM 1943 C C . THR A 1 238 ? -3.724 13.229 8.292 1.00 83.56 238 THR A C 1
ATOM 1945 O O . THR A 1 238 ? -2.647 12.824 7.860 1.00 83.56 238 THR A O 1
ATOM 1948 N N . VAL A 1 239 ? -4.815 12.455 8.342 1.00 84.88 239 VAL A N 1
ATOM 1949 C CA . VAL A 1 239 ? -4.855 11.064 7.852 1.00 84.88 239 VAL A CA 1
ATOM 1950 C C . VAL A 1 239 ? -4.461 11.000 6.379 1.00 84.88 239 VAL A C 1
ATOM 1952 O O . VAL A 1 239 ? -3.581 10.224 6.013 1.00 84.88 239 VAL A O 1
ATOM 1955 N N . LEU A 1 240 ? -5.053 11.848 5.533 1.00 85.56 240 LEU A N 1
ATOM 1956 C CA . LEU A 1 240 ? -4.730 11.899 4.108 1.00 85.56 240 LEU A CA 1
ATOM 1957 C C . LEU A 1 240 ? -3.258 12.268 3.867 1.00 85.56 240 LEU A C 1
ATOM 1959 O O . LEU A 1 240 ? -2.599 11.643 3.037 1.00 85.56 240 LEU A O 1
ATOM 1963 N N . GLY A 1 241 ? -2.729 13.236 4.618 1.00 85.75 241 GLY A N 1
ATOM 1964 C CA . GLY A 1 241 ? -1.320 13.629 4.560 1.00 85.75 241 GLY A CA 1
ATOM 1965 C C . GLY A 1 241 ? -0.371 12.493 4.950 1.00 85.75 241 GLY A C 1
ATOM 1966 O O . GLY A 1 241 ?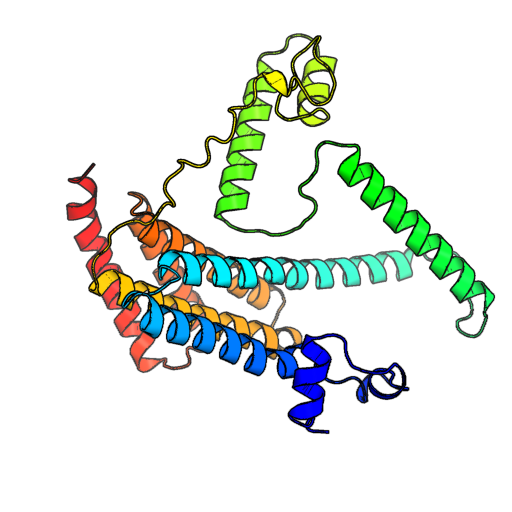 0.599 12.234 4.239 1.00 85.75 241 GLY A O 1
ATOM 1967 N N . MET A 1 242 ? -0.677 11.760 6.024 1.00 86.31 242 MET A N 1
ATOM 1968 C CA . MET A 1 242 ? 0.092 10.584 6.452 1.00 86.31 242 MET A CA 1
ATOM 1969 C C . MET A 1 242 ? 0.043 9.452 5.423 1.00 86.31 242 MET A C 1
ATOM 1971 O O . MET A 1 242 ? 1.077 8.863 5.118 1.00 86.31 242 MET A O 1
ATOM 1975 N N . ILE A 1 243 ? -1.131 9.169 4.848 1.00 87.44 243 ILE A N 1
ATOM 1976 C CA . ILE A 1 243 ? -1.280 8.185 3.764 1.00 87.44 243 ILE A CA 1
ATOM 1977 C C . ILE A 1 243 ? -0.426 8.599 2.563 1.00 87.44 243 ILE A C 1
ATOM 1979 O O . ILE A 1 243 ? 0.324 7.781 2.032 1.00 87.44 243 ILE A O 1
ATOM 1983 N N . GLY A 1 244 ? -0.491 9.873 2.168 1.00 87.31 244 GLY A N 1
ATOM 1984 C CA . GLY A 1 244 ? 0.333 10.429 1.097 1.00 87.31 244 GLY A CA 1
ATOM 1985 C C . GLY A 1 244 ? 1.829 10.264 1.366 1.00 87.31 244 GLY A C 1
ATOM 1986 O O . GLY A 1 244 ? 2.565 9.832 0.481 1.00 87.31 244 GLY A O 1
ATOM 1987 N N . TYR A 1 245 ? 2.275 10.523 2.596 1.00 88.62 245 TYR A N 1
ATOM 1988 C CA . TYR A 1 245 ? 3.666 10.334 3.007 1.00 88.62 245 TYR A CA 1
ATOM 1989 C C . TYR A 1 245 ? 4.114 8.868 2.983 1.00 88.62 245 TYR A C 1
ATOM 1991 O O . TYR A 1 245 ? 5.201 8.570 2.480 1.00 88.62 245 TYR A O 1
ATOM 1999 N N . ILE A 1 246 ? 3.284 7.946 3.479 1.00 89.50 246 ILE A N 1
ATOM 2000 C CA . ILE A 1 246 ? 3.568 6.506 3.432 1.00 89.50 246 ILE A CA 1
ATOM 2001 C C . ILE A 1 246 ? 3.721 6.062 1.973 1.00 89.50 246 ILE A C 1
ATOM 2003 O O . ILE A 1 246 ? 4.724 5.443 1.623 1.00 89.50 246 ILE A O 1
ATOM 2007 N N . LEU A 1 247 ? 2.782 6.437 1.099 1.00 89.69 247 LEU A N 1
ATOM 2008 C CA . LEU A 1 247 ? 2.840 6.124 -0.333 1.00 89.69 247 LEU A CA 1
ATOM 2009 C C . LEU A 1 247 ? 4.094 6.699 -1.001 1.00 89.69 247 LEU A C 1
ATOM 2011 O O . LEU A 1 247 ? 4.772 5.992 -1.749 1.00 89.69 247 LEU A O 1
ATOM 2015 N N . LEU A 1 248 ? 4.420 7.963 -0.723 1.00 89.19 248 LEU A N 1
ATOM 2016 C CA . LEU A 1 248 ? 5.611 8.631 -1.245 1.00 89.19 248 LEU A CA 1
ATOM 2017 C C . LEU A 1 248 ? 6.888 7.908 -0.808 1.00 89.19 248 LEU A C 1
ATOM 2019 O O . LEU A 1 248 ? 7.755 7.639 -1.637 1.00 89.19 248 LEU A O 1
ATOM 2023 N N . THR A 1 249 ? 6.971 7.528 0.467 1.00 89.69 249 THR A N 1
ATOM 2024 C CA . THR A 1 249 ? 8.127 6.827 1.033 1.00 89.69 249 THR A CA 1
ATOM 2025 C C . THR A 1 249 ? 8.308 5.450 0.417 1.00 89.69 249 THR A C 1
ATOM 2027 O O . THR A 1 249 ? 9.385 5.159 -0.095 1.00 89.69 249 THR A O 1
ATOM 2030 N N . LEU A 1 250 ? 7.257 4.628 0.374 1.00 90.12 250 LEU A N 1
ATOM 2031 C CA . LEU A 1 250 ? 7.322 3.297 -0.239 1.00 90.12 250 LEU A CA 1
ATOM 2032 C C . LEU A 1 250 ? 7.701 3.369 -1.726 1.00 90.12 250 LEU A C 1
ATOM 2034 O O . LEU A 1 250 ? 8.468 2.541 -2.214 1.00 90.12 250 LEU A O 1
ATOM 2038 N N . THR A 1 251 ? 7.224 4.391 -2.441 1.00 86.94 251 THR A N 1
ATOM 2039 C CA . THR A 1 251 ? 7.590 4.612 -3.850 1.00 86.94 251 THR A CA 1
ATOM 2040 C C . THR A 1 251 ? 9.049 5.022 -3.998 1.00 86.94 251 THR A C 1
ATOM 2042 O O . THR A 1 251 ? 9.730 4.517 -4.887 1.00 86.94 251 THR A O 1
ATOM 2045 N N . SER A 1 252 ? 9.541 5.903 -3.123 1.00 87.25 252 SER A N 1
ATOM 2046 C CA . SER A 1 252 ? 10.943 6.320 -3.125 1.00 87.25 252 SER A CA 1
ATOM 2047 C C . SER A 1 252 ? 11.880 5.143 -2.870 1.00 87.25 252 SER A C 1
ATOM 2049 O O . SER A 1 252 ? 12.792 4.897 -3.658 1.00 87.25 252 SER A O 1
ATOM 2051 N N . LEU A 1 253 ? 11.585 4.332 -1.848 1.00 88.12 253 LEU A N 1
ATOM 2052 C CA . LEU A 1 253 ? 12.344 3.117 -1.549 1.00 88.12 253 LEU A CA 1
ATOM 2053 C C . LEU A 1 253 ? 12.320 2.134 -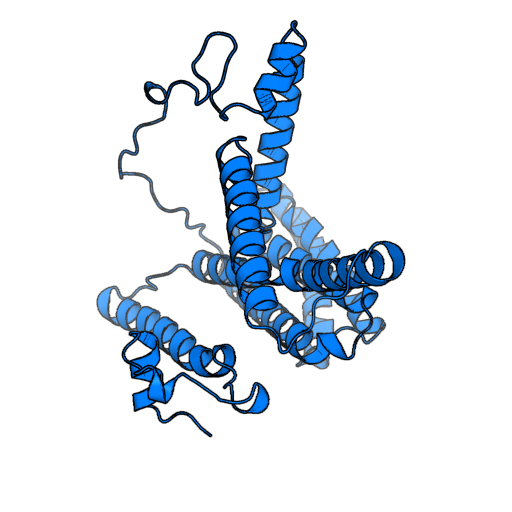2.725 1.00 88.12 253 LEU A C 1
ATOM 2055 O O . LEU A 1 253 ? 13.369 1.624 -3.108 1.00 88.12 253 LEU A O 1
ATOM 2059 N N . GLY A 1 254 ? 11.162 1.927 -3.357 1.00 87.81 254 GLY A N 1
ATOM 2060 C CA . GLY A 1 254 ? 11.053 1.097 -4.559 1.00 87.81 254 GLY A CA 1
ATOM 2061 C C . GLY A 1 254 ? 11.913 1.606 -5.720 1.00 87.81 254 GLY A C 1
ATOM 2062 O O . GLY A 1 254 ? 12.562 0.815 -6.396 1.00 87.81 254 GLY A O 1
ATOM 2063 N N . PHE A 1 255 ? 11.981 2.923 -5.932 1.00 85.50 255 PHE A N 1
ATOM 2064 C CA . PHE A 1 255 ? 12.819 3.525 -6.976 1.00 85.50 255 PHE A CA 1
ATOM 2065 C C . PHE A 1 255 ? 14.316 3.386 -6.682 1.00 85.50 255 PHE A C 1
ATOM 2067 O O . PHE A 1 255 ? 15.102 3.233 -7.619 1.00 85.50 255 PHE A O 1
ATOM 2074 N N . ILE A 1 256 ? 14.699 3.433 -5.405 1.00 84.69 256 ILE A N 1
ATOM 2075 C CA . ILE A 1 256 ? 16.071 3.200 -4.946 1.00 84.69 256 ILE A CA 1
ATOM 2076 C C . ILE A 1 256 ? 16.466 1.730 -5.156 1.00 84.69 256 ILE A C 1
ATOM 2078 O O . ILE A 1 256 ? 17.542 1.469 -5.693 1.00 84.69 256 ILE A O 1
ATOM 2082 N N . ILE A 1 257 ? 15.592 0.782 -4.794 1.00 84.75 257 ILE A N 1
ATOM 2083 C CA . ILE A 1 257 ? 15.789 -0.663 -5.024 1.00 84.75 257 ILE A CA 1
ATOM 2084 C C . ILE A 1 257 ? 15.934 -0.950 -6.526 1.00 84.75 257 ILE A C 1
ATOM 2086 O O . ILE A 1 257 ? 16.869 -1.632 -6.940 1.00 84.75 257 ILE A O 1
ATOM 2090 N N . ASP A 1 258 ? 15.045 -0.376 -7.343 1.00 82.75 258 ASP A N 1
ATOM 2091 C CA . ASP A 1 258 ? 15.058 -0.498 -8.807 1.00 82.75 258 ASP A CA 1
ATOM 2092 C C . ASP A 1 258 ? 16.193 0.286 -9.479 1.00 82.75 258 ASP A C 1
ATOM 2094 O O . ASP A 1 258 ? 16.313 0.230 -10.703 1.00 82.75 258 ASP A O 1
ATOM 2098 N N . GLN A 1 259 ? 17.009 1.034 -8.725 1.00 81.69 259 GLN A N 1
ATOM 2099 C CA . GLN A 1 259 ? 18.153 1.749 -9.285 1.00 81.69 259 GLN A CA 1
ATOM 2100 C C . GLN A 1 259 ? 17.731 2.690 -10.439 1.00 81.69 259 GLN A C 1
ATOM 2102 O O . GLN A 1 259 ? 18.341 2.746 -11.507 1.00 81.69 259 GLN A O 1
ATOM 2107 N N . ARG A 1 260 ? 16.633 3.436 -10.245 1.00 77.31 260 ARG A N 1
ATOM 2108 C CA . ARG A 1 260 ? 16.093 4.349 -11.268 1.00 77.31 260 ARG A CA 1
ATOM 2109 C C . ARG A 1 260 ? 16.780 5.716 -11.236 1.00 77.31 260 ARG A C 1
ATOM 2111 O O . ARG A 1 260 ? 16.989 6.263 -10.155 1.00 77.31 260 ARG A O 1
ATOM 2118 N N . PRO A 1 261 ? 16.986 6.373 -12.393 1.00 76.88 261 PRO A N 1
ATOM 2119 C CA . PRO A 1 261 ? 17.613 7.699 -12.447 1.00 76.88 261 PRO A CA 1
ATOM 2120 C C . PRO A 1 261 ? 16.795 8.783 -11.723 1.00 76.88 261 PRO A C 1
ATOM 2122 O O . PRO A 1 261 ? 17.342 9.741 -11.187 1.00 76.88 261 PRO A O 1
ATOM 2125 N N . SER A 1 262 ? 15.472 8.620 -11.652 1.00 78.00 262 SER A N 1
ATOM 2126 C CA . SER A 1 262 ? 14.571 9.530 -10.939 1.00 78.00 262 SER A CA 1
ATOM 2127 C C . SER A 1 262 ? 14.487 9.277 -9.427 1.00 78.00 262 SER A C 1
ATOM 2129 O O . SER A 1 262 ? 13.755 9.997 -8.749 1.00 78.00 262 SER A O 1
ATOM 2131 N N . ALA A 1 263 ? 15.193 8.274 -8.887 1.00 79.75 263 ALA A N 1
ATOM 2132 C CA . ALA A 1 263 ? 15.137 7.921 -7.466 1.00 79.75 263 ALA A CA 1
ATOM 2133 C C . ALA A 1 263 ? 15.568 9.088 -6.569 1.00 79.75 263 ALA A C 1
ATOM 2135 O O . ALA A 1 263 ? 14.872 9.422 -5.618 1.00 79.75 263 ALA A O 1
ATOM 2136 N N . ALA A 1 264 ? 16.648 9.782 -6.929 1.00 78.88 264 ALA A N 1
ATOM 2137 C CA . ALA A 1 264 ? 17.165 10.889 -6.130 1.00 78.88 264 ALA A CA 1
ATOM 2138 C C . ALA A 1 264 ? 16.194 12.083 -6.046 1.00 78.88 264 ALA A C 1
ATOM 2140 O O . ALA A 1 264 ? 16.070 12.711 -4.999 1.00 78.88 264 ALA A O 1
ATOM 2141 N N . MET A 1 265 ? 15.470 12.385 -7.132 1.00 82.50 265 MET A N 1
ATOM 2142 C CA . MET A 1 265 ? 14.461 13.452 -7.125 1.00 82.50 265 MET A CA 1
ATOM 2143 C C . MET A 1 265 ? 13.290 13.102 -6.201 1.00 82.50 265 MET A C 1
ATOM 2145 O O . MET A 1 265 ? 12.806 13.954 -5.456 1.00 82.50 265 MET A O 1
ATOM 2149 N N . LEU A 1 266 ? 12.842 11.845 -6.249 1.00 81.81 266 LEU A N 1
ATOM 2150 C CA . LEU A 1 266 ? 11.747 11.363 -5.415 1.00 81.81 266 LEU A CA 1
ATOM 2151 C C . LEU A 1 266 ? 12.146 11.313 -3.934 1.00 81.81 266 LEU A C 1
ATOM 2153 O O . LEU A 1 266 ? 11.339 11.662 -3.075 1.00 81.81 266 LEU A O 1
ATOM 2157 N N . GLU A 1 267 ? 13.402 10.971 -3.654 1.00 85.00 267 GLU A N 1
ATOM 2158 C CA . GLU A 1 267 ? 13.945 10.945 -2.301 1.00 85.00 267 GLU A CA 1
ATOM 2159 C C . GLU A 1 267 ? 14.060 12.346 -1.702 1.00 85.00 267 GLU A C 1
ATOM 2161 O O . GLU A 1 267 ? 13.613 12.564 -0.580 1.00 85.00 267 GLU A O 1
ATOM 2166 N N . MET A 1 268 ? 14.530 13.336 -2.469 1.00 82.56 268 MET A N 1
ATOM 2167 C CA . MET A 1 268 ? 14.519 14.733 -2.017 1.00 82.56 268 MET A CA 1
ATOM 2168 C C . MET A 1 268 ? 13.104 15.215 -1.685 1.00 82.56 268 MET A C 1
ATOM 2170 O O . MET A 1 268 ? 12.888 15.827 -0.638 1.00 82.56 268 MET A O 1
ATOM 2174 N N . LEU A 1 269 ? 12.127 14.912 -2.548 1.00 86.44 269 LEU A N 1
ATOM 2175 C CA . LEU A 1 269 ? 10.727 15.246 -2.290 1.00 86.44 269 LEU A CA 1
ATOM 2176 C C . LEU A 1 269 ? 10.227 14.576 -1.002 1.00 86.44 269 LEU A C 1
ATOM 2178 O O . LEU A 1 269 ? 9.582 15.231 -0.183 1.00 86.44 269 LEU A O 1
ATOM 2182 N N . ARG A 1 270 ? 10.550 13.293 -0.802 1.00 87.38 270 ARG A N 1
ATOM 2183 C CA . ARG A 1 270 ? 10.200 12.535 0.406 1.00 87.38 270 ARG A CA 1
ATOM 2184 C C . ARG A 1 270 ? 10.755 13.194 1.668 1.00 87.38 270 ARG A C 1
ATOM 2186 O O . ARG A 1 270 ? 9.987 13.409 2.606 1.00 87.38 270 ARG A O 1
ATOM 2193 N N . CYS A 1 271 ? 12.039 13.547 1.688 1.00 84.25 271 CYS A N 1
ATOM 2194 C CA . CYS A 1 271 ? 12.683 14.176 2.842 1.00 84.25 271 CYS A CA 1
ATOM 2195 C C . CYS A 1 271 ? 12.040 15.526 3.186 1.00 84.25 271 CYS A C 1
ATOM 2197 O O . CYS A 1 271 ? 11.729 15.784 4.348 1.00 84.25 271 CYS A O 1
ATOM 2199 N N . VAL A 1 272 ? 11.772 16.368 2.180 1.00 84.50 272 VAL A N 1
ATOM 2200 C CA . VAL A 1 272 ? 11.107 17.667 2.383 1.00 84.50 272 VAL A CA 1
ATOM 2201 C C . VAL A 1 272 ? 9.712 17.474 2.977 1.00 84.50 272 VAL A C 1
ATOM 2203 O O . VAL A 1 272 ? 9.375 18.109 3.977 1.00 84.50 272 VAL A O 1
ATOM 2206 N N . VAL A 1 273 ? 8.912 16.561 2.416 1.00 84.69 273 VAL A N 1
ATOM 2207 C CA . VAL A 1 273 ? 7.570 16.256 2.935 1.00 84.69 273 VAL A CA 1
ATOM 2208 C C . VAL A 1 273 ? 7.647 15.748 4.378 1.00 84.69 273 VAL A C 1
ATOM 2210 O O . VAL A 1 273 ? 6.883 16.215 5.223 1.00 84.69 273 VAL A O 1
ATOM 2213 N N . MET A 1 274 ? 8.602 14.875 4.706 1.00 82.19 274 MET A N 1
ATOM 2214 C CA . MET A 1 274 ? 8.795 14.390 6.076 1.00 82.19 274 MET A CA 1
ATOM 2215 C C . MET A 1 274 ? 9.112 15.527 7.054 1.00 82.19 274 MET A C 1
ATOM 2217 O O . MET A 1 274 ? 8.463 15.640 8.093 1.00 82.19 274 MET A O 1
ATOM 2221 N N . MET A 1 275 ? 10.052 16.410 6.707 1.00 79.25 275 MET A N 1
ATOM 2222 C CA . MET A 1 275 ? 10.409 17.560 7.547 1.00 79.25 275 MET A CA 1
ATOM 2223 C C . MET A 1 275 ? 9.207 18.481 7.775 1.00 79.25 275 MET A C 1
ATOM 2225 O O . MET A 1 275 ? 8.977 18.926 8.898 1.00 79.25 275 MET A O 1
ATOM 2229 N N . THR A 1 276 ? 8.389 18.724 6.745 1.00 81.38 276 THR A N 1
ATOM 2230 C CA . THR A 1 276 ? 7.162 19.518 6.915 1.00 81.38 27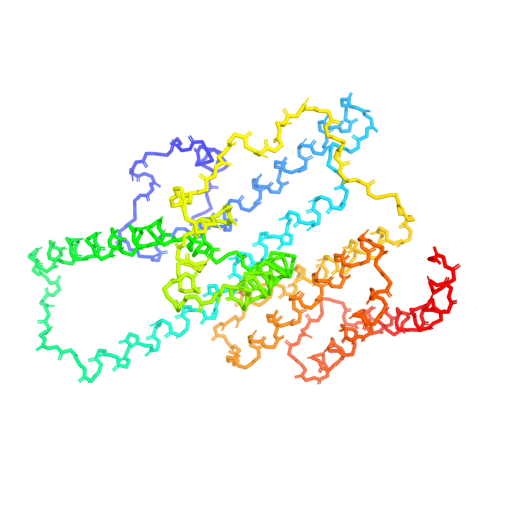6 THR A CA 1
ATOM 2231 C C . THR A 1 276 ? 6.167 18.840 7.857 1.00 81.38 276 THR A C 1
ATOM 2233 O O . THR A 1 276 ? 5.673 19.482 8.781 1.00 81.38 276 THR A O 1
ATOM 2236 N N . LEU A 1 277 ? 5.918 17.536 7.704 1.00 77.75 277 LEU A N 1
ATOM 2237 C CA . LEU A 1 277 ? 4.977 16.793 8.550 1.00 77.75 277 LEU A CA 1
ATOM 2238 C C . LEU A 1 277 ? 5.429 16.692 10.011 1.00 7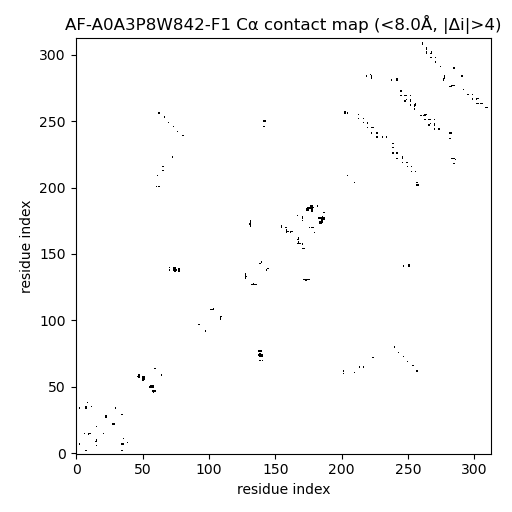7.75 277 LEU A C 1
ATOM 2240 O O . LEU A 1 277 ? 4.588 16.712 10.914 1.00 77.75 277 LEU A O 1
ATOM 2244 N N . GLN A 1 278 ? 6.738 16.613 10.251 1.00 75.69 278 GLN A N 1
ATOM 2245 C CA . GLN A 1 278 ? 7.316 16.680 11.594 1.00 75.69 278 GLN A CA 1
ATOM 2246 C C . GLN A 1 278 ? 7.178 18.074 12.206 1.00 75.69 278 GLN A C 1
ATOM 2248 O O . GLN A 1 278 ? 6.783 18.185 13.364 1.00 75.69 278 GLN A O 1
ATOM 2253 N N . ASN A 1 279 ? 7.433 19.132 11.431 1.00 76.50 279 ASN A N 1
ATOM 2254 C CA . ASN A 1 279 ? 7.301 20.514 11.903 1.00 76.50 279 ASN A CA 1
ATOM 2255 C C . ASN A 1 279 ? 5.867 20.854 12.324 1.00 76.50 279 ASN A C 1
ATOM 2257 O O . ASN A 1 279 ? 5.669 21.560 13.308 1.00 76.50 279 ASN A O 1
ATOM 2261 N N . PHE A 1 280 ? 4.862 20.319 11.627 1.00 76.12 280 PHE A N 1
ATOM 2262 C CA . PHE A 1 280 ? 3.455 20.475 12.014 1.00 76.12 280 PHE A CA 1
ATOM 2263 C C . PHE A 1 280 ? 3.017 19.534 13.154 1.00 76.12 280 PHE A C 1
ATOM 2265 O O . PHE A 1 280 ? 1.848 19.529 13.532 1.00 76.12 280 PHE A O 1
ATOM 2272 N N . GLY A 1 281 ? 3.925 18.724 13.712 1.00 70.75 281 GLY A N 1
ATOM 2273 C CA . GLY A 1 281 ? 3.639 17.808 14.821 1.00 70.75 281 GLY A CA 1
ATOM 2274 C C . GLY A 1 281 ? 2.719 16.642 14.452 1.00 70.75 281 GLY A C 1
ATOM 2275 O O . GLY A 1 281 ? 2.222 15.948 15.339 1.00 70.75 281 GLY A O 1
ATOM 2276 N N . HIS A 1 282 ? 2.480 16.418 13.158 1.00 67.88 282 HIS A N 1
ATOM 2277 C CA . HIS A 1 282 ? 1.588 15.366 12.686 1.00 67.88 282 HIS A CA 1
ATOM 2278 C C . HIS A 1 282 ? 2.249 13.994 12.761 1.00 67.88 282 HIS A C 1
ATOM 2280 O O . HIS A 1 282 ? 1.582 13.034 13.113 1.00 67.88 282 HIS A O 1
ATOM 2286 N N . VAL A 1 283 ? 3.552 13.886 12.499 1.00 64.19 283 VAL A N 1
ATOM 2287 C CA . VAL A 1 283 ? 4.279 12.611 12.584 1.00 64.19 283 VAL A CA 1
ATOM 2288 C C . VAL A 1 283 ? 5.238 12.648 13.767 1.00 64.19 283 VAL A C 1
ATOM 2290 O O . VAL A 1 283 ? 6.232 13.374 13.750 1.00 64.19 283 VAL A O 1
ATOM 2293 N N . LYS A 1 284 ? 4.970 11.836 14.794 1.00 62.84 284 LYS A N 1
ATOM 2294 C CA . LYS A 1 284 ? 5.945 11.560 15.853 1.00 62.84 284 LYS A CA 1
ATOM 2295 C C . LYS A 1 284 ? 6.860 10.437 15.386 1.00 62.84 284 LYS A C 1
ATOM 2297 O O . LYS A 1 284 ? 6.432 9.294 15.261 1.00 62.84 284 LYS A O 1
ATOM 2302 N N . SER A 1 285 ? 8.121 10.764 15.119 1.00 57.09 285 SER A N 1
ATOM 2303 C CA . SER A 1 285 ? 9.134 9.725 14.955 1.00 57.09 285 SER A CA 1
ATOM 2304 C C . SER A 1 285 ? 9.367 9.033 16.304 1.00 57.09 285 SER A C 1
ATOM 2306 O O . SER A 1 285 ? 9.456 9.731 17.318 1.00 57.09 285 SER A O 1
ATOM 2308 N N . PRO A 1 286 ? 9.519 7.698 16.343 1.00 52.16 286 PRO A N 1
ATOM 2309 C CA . PRO A 1 286 ? 9.939 6.994 17.553 1.00 52.16 286 PRO A CA 1
ATOM 2310 C C . PRO A 1 286 ? 11.321 7.457 18.053 1.00 52.16 286 PRO A C 1
ATOM 2312 O O . PRO A 1 286 ? 11.618 7.321 19.236 1.00 52.16 286 PRO A O 1
ATOM 2315 N N . LEU A 1 287 ? 12.149 8.050 17.179 1.00 58.38 287 LEU A N 1
ATOM 2316 C CA . LEU A 1 287 ? 13.465 8.616 17.502 1.00 58.38 287 LEU A CA 1
ATOM 2317 C C . LEU A 1 287 ? 13.631 10.014 16.866 1.00 58.38 287 LEU A C 1
ATOM 2319 O O . LEU A 1 287 ? 14.327 10.161 15.853 1.00 58.38 287 LEU A O 1
ATOM 2323 N N . PRO A 1 288 ? 13.021 11.071 17.438 1.00 58.97 288 PRO A N 1
ATOM 2324 C CA . PRO A 1 288 ? 13.059 12.424 16.870 1.00 58.97 288 PRO A CA 1
ATOM 2325 C C . PRO A 1 288 ? 14.487 12.960 16.691 1.00 58.97 288 PRO A C 1
ATOM 2327 O O . PRO A 1 288 ? 14.784 13.624 15.701 1.00 58.97 288 PRO A O 1
ATOM 2330 N N . SER A 1 289 ? 15.390 12.603 17.610 1.00 52.78 289 SER A N 1
ATOM 2331 C CA . SER A 1 289 ? 16.796 13.024 17.626 1.00 52.78 289 SER A CA 1
ATOM 2332 C C . SER A 1 289 ? 17.648 12.433 16.497 1.00 52.78 289 SER A C 1
ATOM 2334 O O . SER A 1 289 ? 18.618 13.063 16.090 1.00 52.78 289 SER A O 1
ATOM 2336 N N . LEU A 1 290 ? 17.297 11.255 15.972 1.00 55.50 290 LEU A N 1
ATOM 2337 C CA . LEU A 1 290 ? 18.021 10.583 14.879 1.00 55.50 290 LEU A CA 1
ATOM 2338 C C . LEU A 1 290 ? 17.412 10.858 13.504 1.00 55.50 290 LEU A C 1
ATOM 2340 O O . LEU A 1 290 ? 18.109 10.770 12.497 1.00 55.50 290 LEU A O 1
ATOM 2344 N N . THR A 1 291 ? 16.133 11.230 13.457 1.00 59.72 291 THR A N 1
ATOM 2345 C CA . THR A 1 291 ? 15.411 11.365 12.185 1.00 59.72 291 THR A CA 1
ATOM 2346 C C . THR A 1 291 ? 15.822 12.625 11.432 1.00 59.72 291 THR A C 1
ATOM 2348 O O . THR A 1 291 ? 16.097 12.559 10.240 1.00 59.72 291 THR A O 1
ATOM 2351 N N . VAL A 1 292 ? 15.948 13.765 12.119 1.00 60.91 292 VAL A N 1
ATOM 2352 C CA . VAL A 1 292 ? 16.357 15.028 11.477 1.00 60.91 292 VAL A CA 1
ATOM 2353 C C . VAL A 1 292 ? 17.793 14.953 10.918 1.00 60.91 292 VAL A C 1
ATOM 2355 O O . VAL A 1 292 ? 17.992 15.349 9.768 1.00 60.91 292 VAL A O 1
ATOM 2358 N N . PRO A 1 293 ? 18.790 14.386 11.634 1.00 59.91 293 PRO A N 1
ATOM 2359 C CA . PRO A 1 293 ? 20.135 14.190 11.084 1.00 59.91 293 PRO A CA 1
ATOM 2360 C C . PRO A 1 293 ? 20.220 13.139 9.968 1.00 59.91 293 PRO A C 1
ATOM 2362 O O . PRO A 1 293 ? 20.968 13.346 9.015 1.00 59.91 293 PRO A O 1
ATOM 2365 N N . MET A 1 294 ? 19.470 12.030 10.050 1.00 60.38 294 MET A N 1
ATOM 2366 C CA . MET A 1 294 ? 19.444 11.013 8.984 1.00 60.38 294 MET A CA 1
ATOM 2367 C C . MET A 1 294 ? 18.873 11.581 7.682 1.00 60.38 294 MET A C 1
ATOM 2369 O O . MET A 1 294 ? 19.460 11.397 6.617 1.00 60.38 294 MET A O 1
ATOM 2373 N N . GLU A 1 295 ? 17.774 12.326 7.772 1.00 62.28 295 GLU A N 1
ATOM 2374 C CA . GLU A 1 295 ? 17.103 12.918 6.613 1.00 62.28 295 GLU A CA 1
ATOM 2375 C C . GLU A 1 295 ? 17.912 14.101 6.040 1.00 62.28 295 GLU A C 1
ATOM 2377 O O . GLU A 1 295 ? 18.114 14.194 4.826 1.00 62.28 295 GLU A O 1
ATOM 2382 N N . GLY A 1 296 ? 18.492 14.951 6.896 1.00 60.19 296 GLY A N 1
ATOM 2383 C CA . GLY A 1 296 ? 19.424 16.010 6.483 1.00 60.19 296 GLY A CA 1
ATOM 2384 C C . GLY A 1 296 ? 20.705 15.469 5.831 1.00 60.19 296 GLY A C 1
ATOM 2385 O O . GLY A 1 296 ? 21.162 15.990 4.817 1.00 60.19 296 GLY A O 1
ATOM 2386 N N . GLY A 1 297 ? 21.261 14.373 6.352 1.00 60.84 297 GLY A N 1
ATOM 2387 C CA . GLY A 1 297 ? 22.397 13.685 5.737 1.00 60.84 297 GLY A CA 1
ATOM 2388 C C . GLY A 1 297 ? 22.036 13.044 4.397 1.00 60.84 297 GLY A C 1
ATOM 2389 O O . GLY A 1 297 ? 22.811 13.131 3.448 1.00 60.84 297 GLY A O 1
ATOM 2390 N N . SER A 1 298 ? 20.842 12.454 4.287 1.00 62.25 298 SER A N 1
ATOM 2391 C CA . SER A 1 298 ? 20.365 11.837 3.046 1.00 62.25 298 SER A CA 1
ATOM 2392 C C . SER A 1 298 ? 20.146 12.862 1.930 1.00 62.25 298 SER A C 1
ATOM 2394 O O . SER A 1 298 ? 20.612 12.648 0.816 1.00 62.25 298 SER A O 1
ATOM 2396 N N . THR A 1 299 ? 19.539 14.017 2.220 1.00 61.88 299 THR A N 1
ATOM 2397 C CA . THR A 1 299 ? 19.345 15.095 1.234 1.00 61.88 299 THR A CA 1
ATOM 2398 C C . THR A 1 299 ? 20.669 15.630 0.701 1.00 61.88 299 THR A C 1
ATOM 2400 O O . THR A 1 299 ? 20.798 15.841 -0.504 1.00 61.88 299 THR A O 1
ATOM 2403 N N . ILE A 1 300 ? 21.683 15.775 1.558 1.00 60.56 300 ILE A N 1
ATOM 2404 C CA . ILE A 1 300 ? 23.033 16.188 1.153 1.00 60.56 300 ILE A CA 1
ATOM 2405 C C . ILE A 1 300 ? 23.716 15.087 0.328 1.00 60.56 300 ILE A C 1
ATOM 2407 O O . ILE A 1 300 ? 24.230 15.361 -0.757 1.00 60.56 300 ILE A O 1
ATOM 2411 N N . LEU A 1 301 ? 23.681 13.834 0.791 1.00 62.25 301 LEU A N 1
ATOM 2412 C CA . LEU A 1 301 ? 24.270 12.687 0.089 1.00 62.25 301 LEU A CA 1
ATOM 2413 C C . LEU A 1 301 ? 23.638 12.454 -1.286 1.00 62.25 301 LEU A C 1
ATOM 2415 O O . LEU A 1 301 ? 24.351 12.131 -2.231 1.00 62.25 301 LEU A O 1
ATOM 2419 N N . TRP A 1 302 ? 22.325 12.642 -1.423 1.00 63.97 302 TRP A N 1
ATOM 2420 C CA . TRP A 1 302 ? 21.611 12.460 -2.686 1.00 63.97 302 TRP A CA 1
ATOM 2421 C C . TRP A 1 302 ? 21.705 13.676 -3.606 1.00 63.97 302 TRP A C 1
ATOM 2423 O O . TRP A 1 302 ? 21.798 13.487 -4.816 1.00 63.97 302 TRP A O 1
ATOM 2433 N N . SER A 1 303 ? 21.778 14.896 -3.068 1.00 58.31 303 SER A N 1
ATOM 2434 C CA . SER A 1 303 ? 22.091 16.104 -3.847 1.00 58.31 303 SER A CA 1
ATOM 2435 C C . SER A 1 303 ? 23.489 16.013 -4.478 1.00 58.31 303 SER A C 1
ATOM 2437 O O . SER A 1 303 ? 23.664 16.289 -5.663 1.00 58.31 303 SER A O 1
ATOM 2439 N N . ILE A 1 304 ? 24.473 15.496 -3.734 1.00 55.78 304 ILE A N 1
ATOM 2440 C CA . ILE A 1 304 ? 25.822 15.207 -4.250 1.00 55.78 304 ILE A CA 1
ATOM 2441 C C . ILE A 1 304 ? 25.807 13.965 -5.164 1.00 55.78 304 ILE A C 1
ATOM 2443 O O . ILE A 1 304 ? 26.455 13.933 -6.211 1.00 55.78 304 ILE A O 1
ATOM 2447 N N . GLY A 1 305 ? 25.027 12.943 -4.805 1.00 55.94 305 GLY A N 1
ATOM 2448 C CA . GLY A 1 305 ? 24.902 11.678 -5.530 1.00 55.94 305 GLY A CA 1
ATOM 2449 C C . GLY A 1 305 ? 24.221 11.790 -6.896 1.00 55.94 305 GLY A C 1
ATOM 2450 O O . GLY A 1 305 ? 24.564 11.016 -7.789 1.00 55.94 305 GLY A O 1
ATOM 2451 N N . GLN A 1 306 ? 23.333 12.770 -7.116 1.00 53.16 306 GLN A N 1
ATOM 2452 C CA . GLN A 1 306 ? 22.743 13.055 -8.435 1.00 53.16 306 GLN A CA 1
ATOM 2453 C C . GLN A 1 306 ? 23.807 13.326 -9.505 1.00 53.16 306 GLN A C 1
ATOM 2455 O O . GLN A 1 306 ? 23.625 12.943 -10.662 1.00 53.16 306 GLN A O 1
ATOM 2460 N N . HIS A 1 307 ? 24.944 13.907 -9.117 1.00 47.69 307 HIS A N 1
ATOM 2461 C CA . HIS A 1 307 ? 26.058 14.167 -10.025 1.00 47.69 307 HIS A CA 1
ATOM 2462 C C . HIS A 1 307 ? 26.819 12.895 -10.436 1.00 47.69 307 HIS A C 1
ATOM 2464 O O . HIS A 1 307 ? 27.414 12.850 -11.508 1.00 47.69 307 HIS A O 1
ATOM 2470 N N . ILE A 1 308 ? 26.782 11.851 -9.603 1.00 45.59 308 ILE A N 1
ATOM 2471 C CA . ILE A 1 308 ? 27.457 10.563 -9.836 1.00 45.59 308 ILE A CA 1
ATOM 2472 C C . ILE A 1 308 ? 26.523 9.585 -10.565 1.00 45.59 308 ILE A C 1
ATOM 2474 O O . ILE A 1 308 ? 26.959 8.814 -11.421 1.00 45.59 308 ILE A O 1
ATOM 2478 N N . TRP A 1 309 ? 25.226 9.625 -10.252 1.00 45.69 309 TRP A N 1
ATOM 2479 C CA . TRP A 1 309 ? 24.212 8.722 -10.803 1.00 45.69 309 TRP A CA 1
ATOM 2480 C C . TRP A 1 309 ? 23.833 9.028 -12.257 1.00 45.69 309 TRP A C 1
ATOM 2482 O O . TRP A 1 309 ? 23.528 8.115 -13.020 1.00 45.69 309 TRP A O 1
ATOM 2492 N N . THR A 1 310 ? 23.911 10.293 -12.669 1.00 47.75 310 THR A N 1
ATOM 2493 C CA . THR A 1 310 ? 23.667 10.727 -14.058 1.00 47.75 310 THR A CA 1
ATOM 2494 C C . THR A 1 310 ? 24.771 10.312 -15.040 1.00 47.75 310 THR A C 1
ATOM 2496 O O . THR A 1 310 ? 24.567 10.393 -16.246 1.00 47.75 310 THR A O 1
ATOM 2499 N N . HIS A 1 311 ? 25.917 9.821 -14.554 1.00 42.66 311 HIS A N 1
ATOM 2500 C CA . HIS A 1 311 ? 27.048 9.381 -15.382 1.00 42.66 311 HIS A CA 1
ATOM 2501 C C . HIS A 1 311 ? 27.199 7.856 -15.509 1.00 42.66 311 HIS A C 1
ATOM 2503 O O . HIS A 1 311 ? 28.172 7.391 -16.098 1.00 42.66 311 HIS A O 1
ATOM 2509 N N . ARG A 1 312 ? 26.255 7.063 -14.980 1.00 43.09 312 ARG A N 1
ATOM 2510 C CA . ARG A 1 312 ? 26.244 5.590 -15.120 1.00 43.09 312 ARG A CA 1
ATOM 2511 C C . ARG A 1 312 ? 25.146 5.036 -16.041 1.00 43.09 312 ARG A C 1
ATOM 2513 O O . ARG A 1 312 ? 24.974 3.821 -16.078 1.00 43.09 312 ARG A O 1
ATOM 2520 N N . SER A 1 313 ? 24.423 5.891 -16.769 1.00 36.41 313 SER A N 1
ATOM 2521 C CA . SER A 1 313 ? 23.444 5.494 -17.797 1.00 36.41 313 SER A CA 1
ATOM 2522 C C . SER A 1 313 ? 24.039 5.509 -19.196 1.00 36.41 313 SER A C 1
ATOM 2524 O O . SER A 1 313 ? 24.588 6.578 -19.548 1.00 36.41 313 SER A O 1
#

Organism: Cynoglossus semilaevis (NCBI:txid244447)

Radius of gyration: 24.73 Å; Cα contacts (8 Å, |Δi|>4): 168; chains: 1; bounding box: 67×46×65 Å

Mean predicted aligned error: 12.59 Å